Protein AF-A0A3N4GUY1-F1 (afdb_monomer_lite)

Radius of gyration: 24.02 Å; chains: 1; bounding box: 67×48×68 Å

pLD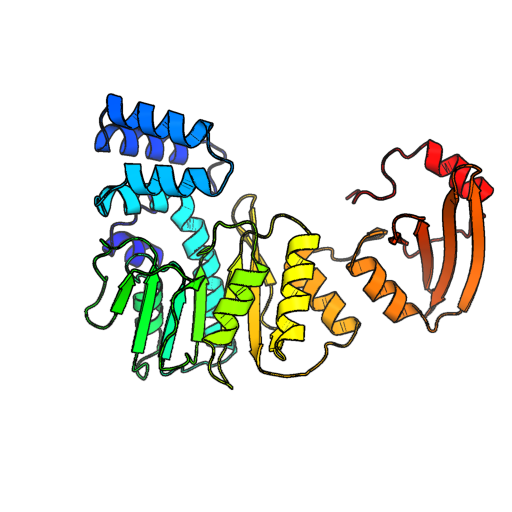DT: mean 86.07, std 11.93, range [38.78, 98.0]

Structure (mmCIF, N/CA/C/O backbone):
data_AF-A0A3N4GUY1-F1
#
_entry.id   AF-A0A3N4GUY1-F1
#
loop_
_atom_site.group_PDB
_atom_site.id
_atom_site.type_symbol
_atom_site.label_atom_id
_atom_site.label_alt_id
_atom_site.label_comp_id
_atom_site.label_asym_id
_atom_site.label_entity_id
_atom_site.label_seq_id
_atom_site.pdbx_PDB_ins_code
_atom_site.Cartn_x
_atom_site.Cartn_y
_atom_site.Cartn_z
_atom_site.occupancy
_atom_site.B_iso_or_equiv
_atom_site.auth_seq_id
_atom_site.auth_comp_id
_atom_site.auth_asym_id
_atom_site.auth_atom_id
_atom_site.pdbx_PDB_model_num
ATOM 1 N N . MET A 1 1 ? -25.083 6.730 0.425 1.00 61.75 1 MET A N 1
ATOM 2 C CA . MET A 1 1 ? -23.663 6.724 0.802 1.00 61.75 1 MET A CA 1
ATOM 3 C C . MET A 1 1 ? -23.525 7.474 2.109 1.00 61.75 1 MET A C 1
ATOM 5 O O . MET A 1 1 ? -23.909 8.645 2.163 1.00 61.75 1 MET A O 1
ATOM 9 N N . LYS A 1 2 ? -23.105 6.779 3.170 1.00 75.69 2 LYS A N 1
ATOM 10 C CA . LYS A 1 2 ? -22.860 7.388 4.489 1.00 75.69 2 LYS A CA 1
ATOM 11 C C . LYS A 1 2 ? -21.754 8.444 4.334 1.00 75.69 2 LYS A C 1
ATOM 13 O O . LYS A 1 2 ? -20.996 8.435 3.371 1.00 75.69 2 LYS A O 1
ATOM 18 N N . ASN A 1 3 ? -21.689 9.438 5.213 1.00 89.38 3 ASN A N 1
ATOM 19 C CA . ASN A 1 3 ? -20.587 10.399 5.155 1.00 89.38 3 ASN A CA 1
ATOM 20 C C . ASN A 1 3 ? -19.395 9.802 5.914 1.00 89.38 3 ASN A C 1
ATOM 22 O O . ASN A 1 3 ? -19.453 9.710 7.138 1.00 89.38 3 ASN A O 1
ATOM 26 N N . LEU A 1 4 ? -18.339 9.408 5.198 1.00 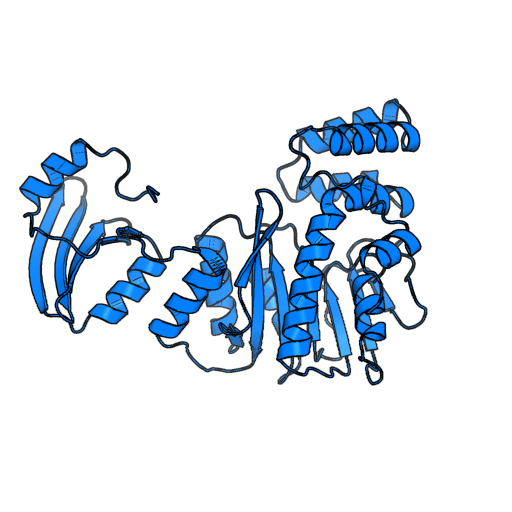91.44 4 LEU A N 1
ATOM 27 C CA . LEU A 1 4 ? -17.171 8.737 5.779 1.00 91.44 4 LEU A CA 1
ATOM 28 C C . LEU A 1 4 ? -16.494 9.551 6.892 1.00 91.44 4 LEU A C 1
ATOM 30 O O . LEU A 1 4 ? -16.185 9.027 7.958 1.00 91.44 4 LEU A O 1
ATOM 34 N N . LYS A 1 5 ? -16.358 10.867 6.706 1.00 91.50 5 LYS A N 1
ATOM 35 C CA . LYS A 1 5 ? -15.811 11.757 7.735 1.00 91.50 5 LYS A CA 1
ATOM 36 C C . LYS A 1 5 ? -16.653 11.756 9.012 1.00 91.50 5 LYS A C 1
ATOM 38 O O . LYS A 1 5 ? -16.103 11.744 10.110 1.00 91.50 5 LYS A O 1
ATOM 43 N N . LYS A 1 6 ? -17.981 11.785 8.874 1.00 92.56 6 LYS A N 1
ATOM 44 C CA . LYS A 1 6 ? -18.905 11.723 10.014 1.00 92.56 6 LYS A CA 1
ATOM 45 C C . LYS A 1 6 ? -18.811 10.370 10.722 1.00 92.56 6 LYS A C 1
ATOM 47 O O . LYS A 1 6 ? -18.775 10.331 11.942 1.00 92.56 6 LYS A O 1
ATOM 52 N N . HIS A 1 7 ? -18.722 9.292 9.955 1.00 94.31 7 HIS A N 1
ATOM 53 C CA . HIS A 1 7 ? -18.579 7.936 10.469 1.00 94.31 7 HIS A CA 1
ATOM 54 C C . HIS A 1 7 ? -17.300 7.754 11.305 1.00 94.31 7 HIS A C 1
ATOM 56 O O . HIS A 1 7 ? -17.348 7.277 12.431 1.00 94.31 7 HIS A O 1
ATOM 62 N N . LEU A 1 8 ? -16.164 8.253 10.815 1.00 94.38 8 LEU A N 1
ATOM 63 C CA . LEU A 1 8 ? -14.914 8.288 11.580 1.00 94.38 8 LEU A CA 1
ATOM 64 C C . LEU A 1 8 ? -15.057 9.059 12.905 1.00 94.38 8 LEU A C 1
ATOM 66 O O . LEU A 1 8 ? -14.568 8.621 13.947 1.00 94.38 8 LEU A O 1
ATOM 70 N N . GLN A 1 9 ? -15.755 10.198 12.881 1.00 94.00 9 GLN A N 1
ATOM 71 C CA . GLN A 1 9 ? -16.009 11.000 14.082 1.00 94.00 9 GLN A CA 1
ATOM 72 C C . GLN A 1 9 ? -16.909 10.282 15.096 1.00 94.00 9 GLN A C 1
ATOM 74 O O . GLN A 1 9 ? -16.677 10.415 16.297 1.00 94.00 9 GLN A O 1
ATOM 79 N N . GLU A 1 10 ? -17.898 9.509 14.633 1.00 93.94 10 GLU A N 1
ATOM 80 C CA . GLU A 1 10 ? -18.770 8.683 15.483 1.00 93.94 10 GLU A CA 1
ATOM 81 C C . GLU A 1 10 ? -17.955 7.661 16.301 1.00 93.94 10 GLU A C 1
ATOM 83 O O . GLU A 1 10 ? -18.285 7.408 17.458 1.00 93.94 10 GLU A O 1
ATOM 88 N N . PHE A 1 11 ? -16.828 7.180 15.764 1.00 93.50 11 PHE A N 1
ATOM 89 C CA . PHE A 1 11 ? -15.937 6.215 16.425 1.00 93.50 11 PHE A CA 1
ATOM 90 C C . PHE A 1 11 ? -14.692 6.823 17.087 1.00 93.50 11 PHE A C 1
ATOM 92 O O . PHE A 1 11 ? -13.762 6.110 17.476 1.00 93.50 11 PHE A O 1
ATOM 99 N N . GLY A 1 12 ? -14.693 8.145 17.282 1.00 92.12 12 GLY A N 1
ATOM 100 C CA . GLY A 1 12 ? -13.706 8.848 18.102 1.00 92.12 12 GLY A CA 1
ATOM 101 C C . GLY A 1 12 ? -12.466 9.346 17.358 1.00 92.12 12 GLY A C 1
ATOM 102 O O . GLY A 1 12 ? -11.555 9.868 18.005 1.00 92.12 12 GLY A O 1
ATOM 103 N N . PHE A 1 13 ? -12.422 9.244 16.026 1.00 94.69 13 PHE A N 1
ATOM 104 C CA . PHE A 1 13 ? -11.353 9.844 15.226 1.00 94.69 13 PHE A CA 1
ATOM 105 C C . PHE A 1 13 ? -11.612 11.335 14.986 1.00 94.69 13 PHE A C 1
ATOM 107 O O . PHE A 1 13 ? -12.690 11.759 14.564 1.00 94.69 13 PHE A O 1
ATOM 114 N N . LYS A 1 14 ? -10.593 12.160 15.223 1.00 93.50 14 LYS A N 1
ATOM 115 C CA . LYS A 1 14 ? -10.671 13.622 15.126 1.00 93.50 14 LYS A CA 1
ATOM 116 C C . LYS A 1 14 ? -10.155 14.103 13.777 1.00 93.50 14 LYS A C 1
ATOM 118 O O . LYS A 1 14 ? -9.024 14.569 13.653 1.00 93.50 14 LYS A O 1
ATOM 123 N N . THR A 1 15 ? -10.992 13.999 12.752 1.00 90.50 15 THR A N 1
ATOM 124 C CA . THR A 1 15 ? -10.639 14.349 11.362 1.00 90.50 15 THR A CA 1
ATOM 125 C C . THR A 1 15 ? -10.220 15.814 11.186 1.00 90.50 15 THR A C 1
ATOM 127 O O . THR A 1 15 ? -9.489 16.159 10.266 1.00 90.50 15 THR A O 1
ATOM 130 N N . GLU A 1 16 ? -10.615 16.704 12.096 1.00 89.75 16 GLU A N 1
ATOM 131 C CA . GLU A 1 16 ? -10.172 18.097 12.134 1.00 89.75 16 GLU A CA 1
ATOM 132 C C . GLU A 1 16 ? -8.741 18.311 12.661 1.00 89.75 16 GLU A C 1
ATOM 134 O O . GLU A 1 16 ? -8.287 19.459 12.695 1.00 89.75 16 GLU A O 1
ATOM 139 N N . LEU A 1 17 ? -8.067 17.249 13.113 1.00 90.94 17 LEU A N 1
ATOM 140 C CA . LEU A 1 17 ? -6.675 17.254 13.575 1.00 90.94 17 LEU A CA 1
ATOM 141 C C . LEU A 1 17 ? -5.694 16.686 12.544 1.00 90.94 17 LEU A C 1
ATOM 143 O O . LEU A 1 17 ? -4.498 16.645 12.822 1.00 90.94 17 LEU A O 1
ATOM 147 N N . SER A 1 18 ? -6.163 16.254 11.372 1.00 87.69 18 SER A N 1
ATOM 148 C CA . SER A 1 18 ? -5.271 15.629 10.399 1.00 87.69 18 SER A CA 1
ATOM 149 C C . SER A 1 18 ? -4.308 16.638 9.771 1.00 87.69 18 SER A C 1
ATOM 151 O O . SER A 1 18 ? -4.735 17.651 9.220 1.00 87.69 18 SER A O 1
ATOM 153 N N . GLY A 1 19 ? -3.004 16.368 9.847 1.00 79.31 19 GLY A N 1
ATOM 154 C CA . GLY A 1 19 ? -1.949 17.276 9.383 1.00 79.31 19 GLY A CA 1
ATOM 155 C C . GLY A 1 19 ? -1.594 17.159 7.899 1.00 79.31 19 GLY A C 1
ATOM 156 O O . GLY A 1 19 ? -0.795 17.951 7.410 1.00 79.31 19 GLY A O 1
ATOM 157 N N . LEU A 1 20 ? -2.171 16.197 7.172 1.00 70.69 20 LEU A N 1
ATOM 158 C CA . LEU A 1 20 ? -1.644 15.743 5.879 1.00 70.69 20 LEU A CA 1
ATOM 159 C C . LEU A 1 20 ? -1.700 16.772 4.737 1.00 70.69 20 LEU A C 1
ATOM 161 O O . LEU A 1 20 ? -0.929 16.697 3.784 1.00 70.69 20 LEU A O 1
ATOM 165 N N . ASN A 1 21 ? -2.622 17.729 4.833 1.00 66.69 21 ASN A N 1
ATOM 166 C CA . ASN A 1 21 ? -2.905 18.737 3.809 1.00 66.69 21 ASN A CA 1
ATOM 167 C C . ASN A 1 21 ? -2.896 20.150 4.395 1.00 66.69 21 ASN A C 1
ATOM 169 O O . ASN A 1 21 ? -3.763 20.972 4.086 1.00 66.69 21 ASN A O 1
ATOM 173 N N . ASP A 1 22 ? -1.973 20.420 5.314 1.00 72.81 22 ASP A N 1
ATOM 174 C CA . ASP A 1 22 ? -1.932 21.687 6.028 1.00 72.81 22 ASP A CA 1
ATOM 175 C C . ASP A 1 22 ? -0.681 22.511 5.696 1.00 72.81 22 ASP A C 1
ATOM 177 O O . ASP A 1 22 ? 0.266 22.557 6.484 1.00 72.81 22 ASP A O 1
ATOM 181 N N . PRO A 1 23 ? -0.687 23.244 4.565 1.00 68.38 23 PRO A N 1
ATOM 182 C CA . PRO A 1 23 ? 0.425 24.120 4.202 1.00 68.38 23 PRO A CA 1
ATOM 183 C C . PRO A 1 23 ? 0.631 25.260 5.211 1.00 68.38 23 PRO A C 1
ATOM 185 O O . PRO A 1 23 ? 1.646 25.946 5.162 1.00 68.38 23 PRO A O 1
ATOM 188 N N . THR A 1 24 ? -0.336 25.495 6.107 1.00 78.75 24 THR A N 1
ATOM 189 C CA . THR A 1 24 ? -0.272 26.554 7.118 1.00 78.75 24 THR A CA 1
ATOM 190 C C . THR A 1 24 ? 0.259 26.085 8.470 1.00 78.75 24 THR A C 1
ATOM 192 O O . THR A 1 24 ? 0.503 26.931 9.324 1.00 78.75 24 THR A O 1
ATOM 195 N N . GLY A 1 25 ? 0.384 24.773 8.695 1.00 82.12 25 GLY A N 1
ATOM 196 C CA . GLY A 1 25 ? 0.767 24.179 9.982 1.00 82.12 25 GLY A CA 1
ATOM 197 C C . GLY A 1 25 ? -0.278 24.285 11.109 1.00 82.12 25 GLY A C 1
ATOM 198 O O . GLY A 1 25 ? -0.088 23.704 12.174 1.00 82.12 25 GLY A O 1
ATOM 199 N N . LYS A 1 26 ? -1.411 24.971 10.906 1.00 86.50 26 LYS A N 1
ATOM 200 C CA . LYS A 1 26 ? -2.453 25.204 11.926 1.00 86.50 26 LYS A CA 1
ATOM 201 C C . LYS A 1 26 ? -3.145 23.942 12.454 1.00 86.50 26 LYS A C 1
ATOM 203 O O . LYS A 1 26 ? -3.473 23.871 13.637 1.00 86.50 26 LYS A O 1
ATOM 208 N N . LYS A 1 27 ? -3.446 22.965 11.600 1.00 87.19 27 LYS A N 1
ATOM 209 C CA . LYS A 1 27 ? -3.981 21.652 11.986 1.00 87.19 27 LYS A CA 1
ATOM 210 C C . LYS A 1 27 ? -2.936 20.859 12.768 1.00 87.19 27 LYS A C 1
ATOM 212 O O . LYS A 1 27 ? -3.295 20.282 13.791 1.00 87.19 27 LYS A O 1
ATOM 217 N N . ALA A 1 28 ? -1.666 20.900 12.358 1.00 86.81 28 ALA A N 1
ATOM 218 C CA . ALA A 1 28 ? -0.584 20.279 13.122 1.00 86.81 28 ALA A CA 1
ATOM 219 C C . ALA A 1 28 ? -0.439 20.925 14.512 1.00 86.81 28 ALA A C 1
ATOM 221 O O . ALA A 1 28 ? -0.458 20.230 15.526 1.00 86.81 28 ALA A O 1
ATOM 222 N N . GLU A 1 29 ? -0.433 22.257 14.597 1.00 90.88 29 GLU A N 1
ATOM 223 C CA . GLU A 1 29 ? -0.456 22.989 15.871 1.00 90.88 29 GLU A CA 1
ATOM 224 C C . GLU A 1 29 ? -1.661 22.599 16.738 1.00 90.88 29 GLU A C 1
ATOM 226 O O . GLU A 1 29 ? -1.533 22.373 17.945 1.00 90.88 29 GLU A O 1
ATOM 231 N N . LYS A 1 30 ? -2.851 22.492 16.133 1.00 94.00 30 LYS A N 1
ATOM 232 C CA . LYS A 1 30 ? -4.074 22.080 16.829 1.00 94.00 30 LYS A CA 1
ATOM 233 C C . LYS A 1 30 ? -3.968 20.646 17.353 1.00 94.00 30 LYS A C 1
ATOM 235 O O . LYS A 1 30 ? -4.417 20.389 18.474 1.00 94.00 30 LYS A O 1
ATOM 240 N N . PHE A 1 31 ? -3.379 19.737 16.580 1.00 94.19 31 PHE A N 1
ATOM 241 C CA . PHE A 1 31 ? -3.099 18.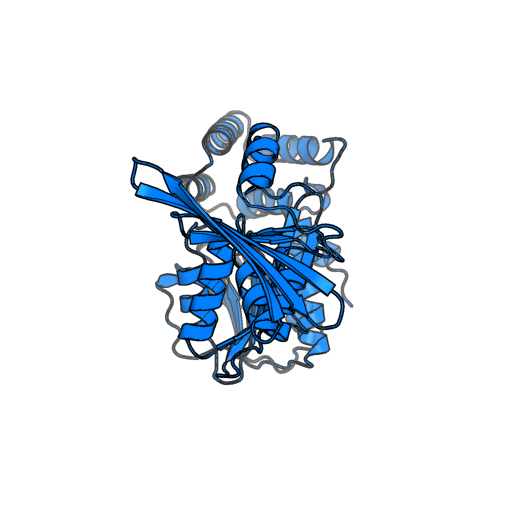365 16.995 1.00 94.19 31 PHE A CA 1
ATOM 242 C C . PHE A 1 31 ? -2.173 18.343 18.212 1.00 94.19 31 PHE A C 1
ATOM 244 O O . PHE A 1 31 ? -2.593 17.872 19.268 1.00 94.19 31 PHE A O 1
ATOM 251 N N . TYR A 1 32 ? -0.983 18.946 18.121 1.00 93.50 32 TYR A N 1
ATOM 252 C CA . TYR A 1 32 ? -0.013 18.973 19.221 1.00 93.50 32 TYR A CA 1
ATOM 253 C C . TYR A 1 32 ? -0.574 19.649 20.476 1.00 93.50 32 TYR A C 1
ATOM 255 O O . TYR A 1 32 ? -0.377 19.163 21.589 1.00 93.50 32 TYR A O 1
ATOM 263 N N . LYS A 1 33 ? -1.356 20.724 20.320 1.00 95.69 33 LYS A N 1
ATOM 264 C CA . LYS A 1 33 ? -2.060 21.361 21.441 1.00 95.69 33 LYS A CA 1
ATOM 265 C C . LYS A 1 33 ? -3.060 20.412 22.103 1.00 95.69 33 LYS A C 1
ATOM 267 O O . LYS A 1 33 ? -3.107 20.343 23.329 1.00 95.69 33 LYS A O 1
ATOM 272 N N . THR A 1 34 ? -3.853 19.693 21.310 1.00 96.38 34 THR A N 1
ATOM 273 C CA . THR A 1 34 ? -4.836 18.722 21.816 1.00 96.38 34 THR A CA 1
ATOM 274 C C . THR A 1 34 ? -4.142 17.547 22.504 1.00 96.38 34 THR A C 1
ATOM 276 O O . THR A 1 34 ? -4.561 17.132 23.582 1.00 96.38 34 THR A O 1
ATOM 279 N N . LEU A 1 35 ? -3.051 17.049 21.923 1.00 96.00 35 LEU A N 1
ATOM 280 C CA . LEU A 1 35 ? -2.254 15.960 22.475 1.00 96.00 35 LEU A CA 1
ATOM 281 C C . LEU A 1 35 ? -1.596 16.357 23.801 1.00 96.00 35 LEU A C 1
ATOM 283 O O . LEU A 1 35 ? -1.719 15.628 24.782 1.00 96.00 35 LEU A O 1
ATOM 287 N N . LYS A 1 36 ? -0.998 17.552 23.883 1.00 97.25 36 LYS A N 1
ATOM 288 C CA . LYS A 1 36 ? -0.426 18.090 25.128 1.00 97.25 36 LYS A CA 1
ATOM 289 C C . LYS A 1 36 ? -1.472 18.273 26.225 1.00 97.25 36 LYS A C 1
ATOM 291 O O . LYS A 1 36 ? -1.185 18.033 27.394 1.00 97.25 36 LYS A O 1
ATOM 296 N N . GLN A 1 37 ? -2.688 18.688 25.863 1.00 97.50 37 GLN A N 1
ATOM 297 C CA . GLN A 1 37 ? -3.805 18.774 26.809 1.00 97.50 37 GLN A CA 1
ATOM 298 C C . GLN A 1 37 ? -4.233 17.398 27.327 1.00 97.50 37 GLN A C 1
ATOM 300 O O . GLN A 1 37 ? -4.560 17.282 28.503 1.00 97.50 37 GLN A O 1
ATOM 305 N N . TYR A 1 38 ? -4.220 16.378 26.468 1.00 97.62 38 TYR A N 1
ATOM 306 C CA . TYR A 1 38 ? -4.590 15.013 26.833 1.00 97.62 38 TYR A CA 1
ATOM 307 C C . TYR A 1 38 ? -3.530 14.333 27.715 1.00 97.62 38 TYR A C 1
ATOM 309 O O . TYR A 1 38 ? -3.852 13.776 28.759 1.00 97.62 38 TYR A O 1
ATOM 317 N N . LEU A 1 39 ? -2.258 14.404 27.311 1.00 96.94 39 LEU A N 1
ATOM 318 C CA . LEU A 1 39 ? -1.135 13.744 27.985 1.00 96.94 39 LEU A CA 1
ATOM 319 C C . LEU A 1 39 ? -0.654 14.482 29.243 1.00 96.94 39 LEU A C 1
ATOM 321 O O . LEU A 1 39 ? -0.073 13.874 30.142 1.00 96.94 39 LEU A O 1
ATOM 325 N N . GLY A 1 40 ? -0.870 15.797 29.300 1.00 97.44 40 GLY A N 1
ATOM 326 C CA . GLY A 1 40 ? -0.189 16.684 30.235 1.00 97.44 40 GLY A CA 1
ATOM 327 C C . GLY A 1 40 ? 1.258 16.982 29.807 1.00 97.44 40 GLY A C 1
ATOM 328 O O . GLY A 1 40 ? 1.795 16.324 28.916 1.00 97.44 40 GLY A O 1
ATOM 329 N N . PRO A 1 41 ? 1.918 17.983 30.423 1.00 94.81 41 PRO A N 1
ATOM 330 C CA . PRO A 1 41 ? 3.218 18.467 29.957 1.00 94.81 41 PRO A CA 1
ATOM 331 C C . PRO A 1 41 ? 4.304 17.390 29.933 1.00 94.81 41 PRO A C 1
ATOM 333 O O . PRO A 1 41 ? 4.998 17.272 28.939 1.00 94.81 41 PRO A O 1
ATOM 336 N N . PHE A 1 42 ? 4.420 16.584 30.992 1.00 95.69 42 PHE A N 1
ATOM 337 C CA . PHE A 1 42 ? 5.509 15.615 31.139 1.00 95.69 42 PHE A CA 1
ATOM 338 C C . PHE A 1 42 ? 5.447 14.484 30.101 1.00 95.69 42 PHE A C 1
ATOM 340 O O . PHE A 1 42 ? 6.391 14.303 29.343 1.00 95.69 42 PHE A O 1
ATOM 347 N N . ARG A 1 43 ? 4.306 13.788 29.991 1.00 95.56 43 ARG A N 1
ATOM 348 C CA . ARG A 1 43 ? 4.125 12.720 28.989 1.00 95.56 43 ARG A CA 1
ATOM 349 C C . ARG A 1 43 ? 4.138 13.241 27.553 1.00 95.56 43 ARG A C 1
ATOM 351 O O . ARG A 1 43 ? 4.387 12.476 26.631 1.00 95.56 43 ARG A O 1
ATOM 358 N N . PHE A 1 44 ? 3.819 14.518 27.344 1.00 96.25 44 PHE A N 1
ATOM 359 C CA . PHE A 1 44 ? 3.931 15.125 26.024 1.00 96.25 44 PHE A CA 1
ATOM 360 C C . PHE A 1 44 ? 5.392 15.299 25.599 1.00 96.25 44 PHE A C 1
ATOM 362 O O . PHE A 1 44 ? 5.699 14.993 24.456 1.00 96.25 44 PHE A O 1
ATOM 369 N N . GLU A 1 45 ? 6.282 15.728 26.500 1.00 93.38 45 GLU A N 1
ATOM 370 C CA . GLU A 1 45 ? 7.723 15.766 26.198 1.00 93.38 45 GLU A CA 1
ATOM 371 C C . GLU A 1 45 ? 8.261 14.349 25.926 1.00 93.38 45 GLU A C 1
ATOM 373 O O . GLU A 1 45 ? 8.933 14.152 24.923 1.00 93.38 45 GLU A O 1
ATOM 378 N N . GLU A 1 46 ? 7.858 13.335 26.710 1.00 92.44 46 GLU A N 1
ATOM 379 C CA . GLU A 1 46 ? 8.214 11.928 26.421 1.00 92.44 46 GLU A CA 1
ATOM 380 C C . GLU A 1 46 ? 7.772 11.488 25.014 1.00 92.44 46 GLU A C 1
ATOM 382 O O . GLU A 1 46 ? 8.488 10.765 24.326 1.00 92.44 46 GLU A O 1
ATOM 387 N N . TYR A 1 47 ? 6.584 11.915 24.572 1.00 92.12 47 TYR A N 1
ATOM 388 C CA . TYR A 1 47 ? 6.105 11.641 23.218 1.00 92.12 47 TYR A CA 1
ATOM 389 C C . TYR A 1 47 ? 6.957 12.340 22.147 1.00 92.12 47 TYR A C 1
ATOM 391 O O . TYR A 1 47 ? 7.239 11.734 21.116 1.00 92.12 47 TYR A O 1
ATOM 399 N N . LEU A 1 48 ? 7.370 13.592 22.374 1.00 89.69 48 LEU A N 1
ATOM 400 C CA . LEU A 1 48 ? 8.245 14.306 21.440 1.00 89.69 48 LEU A CA 1
ATOM 401 C C . LEU A 1 48 ? 9.611 13.622 21.326 1.00 89.69 48 LEU A C 1
ATOM 403 O O . LEU A 1 48 ? 10.080 13.408 20.213 1.00 89.69 48 LEU A O 1
ATOM 407 N N . ASP A 1 49 ? 10.182 13.177 22.447 1.00 87.25 49 ASP A N 1
ATOM 408 C CA . ASP A 1 49 ? 11.439 12.422 22.459 1.00 87.25 49 ASP A CA 1
ATOM 409 C C . ASP A 1 49 ? 11.331 11.119 21.640 1.00 87.25 49 ASP A C 1
ATOM 411 O O . ASP A 1 49 ? 12.261 10.738 20.924 1.00 87.25 49 ASP A O 1
ATOM 415 N N . LEU A 1 50 ? 10.180 10.435 21.704 1.00 86.81 50 LEU A N 1
ATOM 416 C CA . LEU A 1 50 ? 9.896 9.250 20.884 1.00 86.81 50 LEU A CA 1
ATOM 417 C C . LEU A 1 50 ? 9.748 9.584 19.393 1.00 86.81 50 LEU A C 1
ATOM 419 O O . LEU A 1 50 ? 10.140 8.783 18.548 1.00 86.81 50 LEU A O 1
ATOM 423 N N . GLN A 1 51 ? 9.187 10.749 19.060 1.00 79.31 51 GLN A N 1
ATOM 424 C CA . GLN A 1 51 ? 9.029 11.186 17.675 1.00 79.31 51 GLN A CA 1
ATOM 425 C C . GLN A 1 51 ? 10.383 11.562 17.053 1.00 79.31 51 GLN A C 1
ATOM 427 O O . GLN A 1 51 ? 10.679 11.142 15.936 1.00 79.31 51 GLN A O 1
ATOM 432 N N . ASP A 1 52 ? 11.228 12.288 17.782 1.00 70.62 52 ASP A N 1
ATOM 433 C CA . ASP A 1 52 ? 12.544 12.734 17.303 1.00 70.62 52 ASP A CA 1
ATOM 434 C C . ASP A 1 52 ? 13.549 11.581 17.155 1.00 70.62 52 ASP A C 1
ATOM 436 O O . ASP A 1 52 ? 14.520 11.682 16.405 1.00 70.62 52 ASP A O 1
ATOM 440 N N . SER A 1 53 ? 13.304 10.465 17.845 1.00 62.69 53 SER A N 1
ATOM 441 C CA . SER A 1 53 ? 14.096 9.238 17.735 1.00 62.69 53 SER A CA 1
ATOM 442 C C . SER A 1 53 ? 13.550 8.230 16.715 1.00 62.69 53 SER A C 1
ATOM 444 O O . SER A 1 53 ? 14.144 7.166 16.560 1.00 62.69 53 SER A O 1
ATOM 446 N N . SER A 1 54 ? 12.459 8.552 16.007 1.00 54.59 54 SER A N 1
ATOM 447 C CA . SER A 1 54 ? 11.775 7.609 15.115 1.00 54.59 54 SER A CA 1
ATOM 448 C C . SER A 1 54 ? 12.480 7.421 13.763 1.00 54.59 54 SER A C 1
ATOM 450 O O . SER A 1 54 ? 12.678 8.362 12.996 1.00 54.59 54 SER A O 1
ATOM 452 N N . GLY A 1 55 ? 12.844 6.172 13.460 1.00 51.38 55 GLY A N 1
ATOM 453 C CA . GLY A 1 55 ? 13.400 5.771 12.162 1.00 51.38 55 GLY A CA 1
ATOM 454 C C . GLY A 1 55 ? 13.545 4.259 11.948 1.00 51.38 55 GLY A C 1
ATOM 455 O O . GLY A 1 55 ? 14.042 3.853 10.902 1.00 51.38 55 GLY A O 1
ATOM 456 N N . SER A 1 56 ? 13.136 3.423 12.910 1.00 50.84 56 SER A N 1
ATOM 457 C CA . SER A 1 56 ? 13.296 1.963 12.878 1.00 50.84 56 SER A CA 1
ATOM 458 C C . SER A 1 56 ? 12.078 1.211 13.458 1.00 50.84 56 SER A C 1
ATOM 460 O O . SER A 1 56 ? 11.321 1.780 14.247 1.00 50.84 56 SER A O 1
ATOM 462 N N . PRO A 1 57 ? 11.899 -0.093 13.158 1.00 51.06 57 PRO A N 1
ATOM 463 C CA . PRO A 1 57 ? 10.857 -0.938 13.767 1.00 51.06 57 PRO A CA 1
ATOM 464 C C . PRO A 1 57 ? 10.894 -1.004 15.307 1.00 51.06 57 PRO A C 1
ATOM 466 O O . PRO A 1 57 ? 9.872 -1.233 15.957 1.00 51.06 57 PRO A O 1
ATOM 469 N N . GLU A 1 58 ? 12.059 -0.772 15.926 1.00 54.09 58 GLU A N 1
ATOM 470 C CA . GLU A 1 58 ? 12.182 -0.682 17.387 1.00 54.09 58 GLU A CA 1
ATOM 471 C C . GLU A 1 58 ? 11.403 0.513 17.966 1.00 54.09 58 GLU A C 1
ATOM 473 O O . GLU A 1 58 ? 10.996 0.480 19.132 1.00 54.09 58 GLU A O 1
ATOM 478 N N . ASP A 1 59 ? 11.152 1.547 17.162 1.00 66.75 59 ASP A N 1
ATOM 479 C CA . ASP A 1 59 ? 10.495 2.781 17.593 1.00 66.75 59 ASP A CA 1
ATOM 480 C C . ASP A 1 59 ? 8.973 2.638 17.649 1.00 66.75 59 ASP A C 1
ATOM 482 O O . ASP A 1 59 ? 8.337 3.176 18.557 1.00 66.75 59 ASP A O 1
ATOM 486 N N . GLU A 1 60 ? 8.386 1.809 16.785 1.00 70.19 60 GLU A N 1
ATOM 487 C CA . GLU A 1 60 ? 6.964 1.473 16.875 1.00 70.19 60 GLU A CA 1
ATOM 488 C C . GLU A 1 60 ? 6.666 0.677 18.150 1.00 70.19 60 GLU A C 1
ATOM 490 O O . GLU A 1 60 ? 5.712 0.979 18.866 1.00 70.19 60 GLU A O 1
ATOM 495 N N . SER A 1 61 ? 7.538 -0.264 18.533 1.00 78.94 61 SER A N 1
ATOM 496 C CA . SER A 1 61 ? 7.400 -0.977 19.812 1.00 78.94 61 SER A CA 1
ATOM 497 C C . SER A 1 61 ? 7.430 -0.025 21.016 1.00 78.94 61 SER A C 1
ATOM 499 O O . SER A 1 61 ? 6.680 -0.211 21.982 1.00 78.94 61 SER A O 1
ATOM 501 N N . LYS A 1 62 ? 8.282 1.011 20.981 1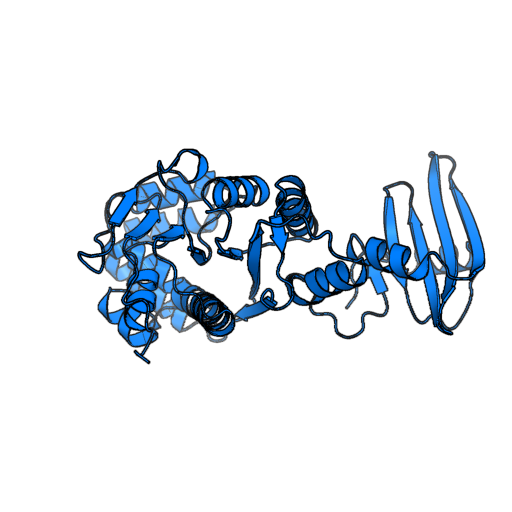.00 85.31 62 LYS A N 1
ATOM 502 C CA . LYS A 1 62 ? 8.346 2.035 22.038 1.00 85.31 62 LYS A CA 1
ATOM 503 C C . LYS A 1 62 ? 7.077 2.885 22.062 1.00 85.31 62 LYS A C 1
ATOM 505 O O . LYS A 1 62 ? 6.526 3.095 23.143 1.00 85.31 62 LYS A O 1
ATOM 510 N N . LEU A 1 63 ? 6.579 3.306 20.897 1.00 86.25 63 LEU A N 1
ATOM 511 C CA . LEU A 1 63 ? 5.327 4.053 20.786 1.00 86.25 63 LEU A CA 1
ATOM 512 C C . LEU A 1 63 ? 4.140 3.234 21.314 1.00 86.25 63 LEU A C 1
ATOM 514 O O . LEU A 1 63 ? 3.353 3.734 22.117 1.00 86.25 63 LEU A O 1
ATOM 518 N N . MET A 1 64 ? 4.055 1.950 20.964 1.00 86.94 64 MET A N 1
ATOM 519 C CA . MET A 1 64 ? 3.007 1.052 21.458 1.00 86.94 64 MET A CA 1
ATOM 520 C C . MET A 1 64 ? 3.076 0.850 22.976 1.00 86.94 64 MET A C 1
ATOM 522 O O . MET A 1 64 ? 2.045 0.858 23.650 1.00 86.94 64 MET A O 1
ATOM 526 N N . LYS A 1 65 ? 4.281 0.747 23.556 1.00 90.06 65 LYS A N 1
ATOM 527 C CA . LYS A 1 65 ? 4.464 0.723 25.021 1.00 90.06 65 LYS A CA 1
ATOM 528 C C . LYS A 1 65 ? 4.028 2.031 25.680 1.00 90.06 65 LYS A C 1
ATOM 530 O O . LYS A 1 65 ? 3.414 1.986 26.744 1.00 90.06 65 LYS A O 1
ATOM 535 N N . PHE A 1 66 ? 4.327 3.172 25.059 1.00 93.00 66 PHE A N 1
ATOM 536 C CA . PHE A 1 66 ? 3.909 4.490 25.538 1.00 93.00 66 PHE A CA 1
ATOM 537 C C . PHE A 1 66 ? 2.381 4.648 25.534 1.00 93.00 66 PHE A C 1
ATOM 539 O O . PHE A 1 66 ? 1.810 5.181 26.489 1.00 93.00 66 PHE A O 1
ATOM 546 N N . ILE A 1 67 ? 1.713 4.152 24.489 1.00 93.44 67 ILE A N 1
ATOM 547 C CA . ILE A 1 67 ? 0.247 4.122 24.385 1.00 93.44 67 ILE A CA 1
ATOM 548 C C . ILE A 1 67 ? -0.349 3.184 25.448 1.00 93.44 67 ILE A C 1
ATOM 550 O O . ILE A 1 67 ? -1.334 3.520 26.113 1.00 93.44 67 ILE A O 1
ATOM 554 N N . GLY A 1 68 ? 0.263 2.017 25.657 1.00 93.38 68 GLY A N 1
ATOM 555 C CA . GLY A 1 68 ? -0.145 1.059 26.678 1.00 93.38 68 GLY A CA 1
ATOM 556 C C . GLY A 1 68 ? -1.521 0.460 26.387 1.00 93.38 68 GLY A C 1
ATOM 557 O O . GLY A 1 68 ? -1.680 -0.301 25.441 1.00 93.38 68 GLY A O 1
ATOM 558 N N . LYS A 1 69 ? -2.519 0.763 27.226 1.00 95.00 69 LYS A N 1
ATOM 559 C CA . LYS A 1 69 ? -3.919 0.327 27.035 1.00 95.00 69 LYS A CA 1
ATOM 560 C C . LYS A 1 69 ? -4.865 1.468 26.662 1.00 95.00 69 LYS A C 1
ATOM 562 O O . LYS A 1 69 ? -6.079 1.291 26.677 1.00 95.00 69 LYS A O 1
ATOM 567 N N . ASP A 1 70 ? -4.323 2.649 26.385 1.00 95.94 70 ASP A N 1
ATOM 568 C CA . ASP A 1 70 ? -5.115 3.850 26.157 1.00 95.94 70 ASP A CA 1
ATOM 569 C C . ASP A 1 70 ? -5.591 3.934 24.698 1.00 95.94 70 ASP A C 1
ATOM 571 O O . ASP A 1 70 ? -4.956 4.544 23.838 1.00 95.94 70 ASP A O 1
ATOM 575 N N . GLU A 1 71 ? -6.741 3.317 24.423 1.00 94.75 71 GLU A N 1
ATOM 576 C CA . GLU A 1 71 ? -7.399 3.360 23.110 1.00 94.75 71 GLU A CA 1
ATOM 577 C C . GLU A 1 71 ? -7.716 4.802 22.663 1.00 94.75 71 GLU A C 1
ATOM 579 O O . GLU A 1 71 ? -7.669 5.131 21.478 1.00 94.75 71 GLU A O 1
ATOM 584 N N . THR A 1 72 ? -8.022 5.703 23.604 1.00 95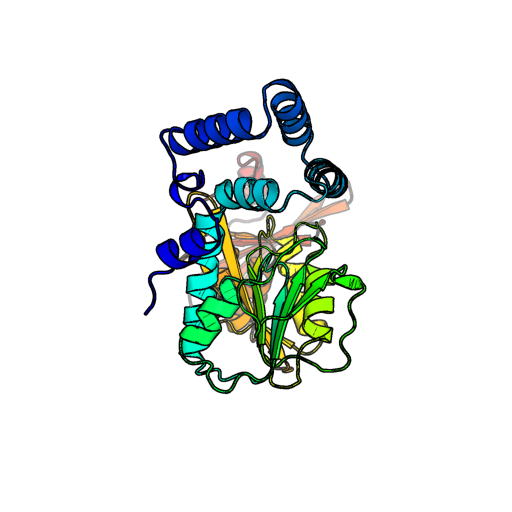.75 72 THR A N 1
ATOM 585 C CA . THR A 1 72 ? -8.350 7.102 23.283 1.00 95.75 72 THR A CA 1
ATOM 586 C C . THR A 1 72 ? -7.114 7.865 22.829 1.00 95.75 72 THR A C 1
ATOM 588 O O . THR A 1 72 ? -7.179 8.603 21.843 1.00 95.75 72 THR A O 1
ATOM 591 N N . LEU A 1 73 ? -5.981 7.653 23.499 1.00 96.12 73 LEU A N 1
ATOM 592 C CA . LEU A 1 73 ? -4.692 8.162 23.050 1.00 96.12 73 LEU A CA 1
ATOM 593 C C . LEU A 1 73 ? -4.331 7.597 21.679 1.00 96.12 73 LEU A C 1
ATOM 595 O O . LEU A 1 73 ? -3.917 8.361 20.811 1.00 96.12 73 LEU A O 1
ATOM 599 N N . PHE A 1 74 ? -4.530 6.296 21.454 1.00 94.56 74 PHE A N 1
ATOM 600 C CA . PHE A 1 74 ? -4.182 5.701 20.168 1.00 94.56 74 PHE A CA 1
ATOM 601 C C . PHE A 1 74 ? -5.014 6.303 19.025 1.00 94.56 74 PHE A C 1
ATOM 603 O O . PHE A 1 74 ? -4.452 6.778 18.039 1.00 94.56 74 PHE A O 1
ATOM 610 N N . ARG A 1 75 ? -6.339 6.427 19.198 1.00 94.94 75 ARG A N 1
ATOM 611 C CA . ARG A 1 75 ? -7.205 7.144 18.240 1.00 94.94 75 ARG A CA 1
ATOM 612 C C . ARG A 1 75 ? -6.765 8.580 18.015 1.00 94.94 75 ARG A C 1
ATOM 614 O O . ARG A 1 75 ? -6.796 9.060 16.881 1.00 94.94 75 ARG A O 1
ATOM 621 N N . LEU A 1 76 ? -6.366 9.282 19.076 1.00 94.75 76 LEU A N 1
ATOM 622 C CA . LEU A 1 76 ? -5.880 10.652 18.963 1.00 94.75 76 LEU A CA 1
ATOM 623 C C . LEU A 1 76 ? -4.632 10.716 18.080 1.00 94.75 76 LEU A C 1
ATOM 625 O O . LEU A 1 76 ? -4.599 11.554 17.186 1.00 94.75 76 LEU A O 1
ATOM 629 N N . LEU A 1 77 ? -3.660 9.823 18.278 1.00 92.56 77 LEU A N 1
ATOM 630 C CA . LEU A 1 77 ? -2.448 9.748 17.456 1.00 92.56 77 LEU A CA 1
ATOM 631 C C . LEU A 1 77 ? -2.773 9.407 15.993 1.00 92.56 77 LEU A C 1
ATOM 633 O O . LEU A 1 77 ? -2.343 10.124 15.091 1.00 92.56 77 LEU A O 1
ATOM 637 N N . LEU A 1 78 ? -3.617 8.397 15.752 1.00 91.44 78 LEU A N 1
ATOM 638 C CA . LEU A 1 78 ? -4.062 8.021 14.402 1.00 91.44 78 LEU A CA 1
ATOM 639 C C . LEU A 1 78 ? -4.83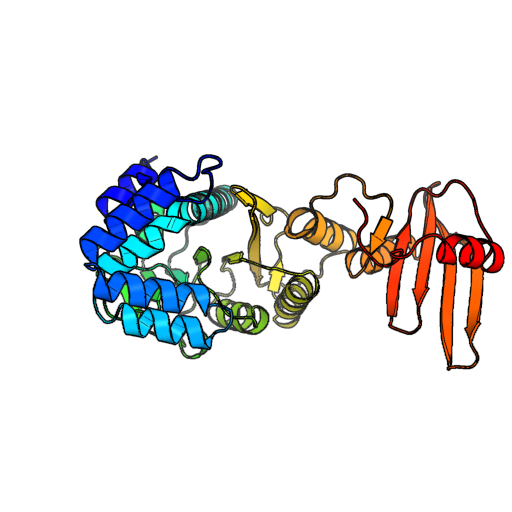1 9.153 13.696 1.00 91.44 78 LEU A C 1
ATOM 641 O O . LEU A 1 78 ? -4.751 9.302 12.476 1.00 91.44 78 LEU A O 1
ATOM 645 N N . SER A 1 79 ? -5.517 10.019 14.451 1.00 93.44 79 SER A N 1
ATOM 646 C CA . SER A 1 79 ? -6.246 11.175 13.904 1.00 93.44 79 SER A CA 1
ATOM 647 C C . SER A 1 79 ? -5.348 12.162 13.150 1.00 93.44 79 SER A C 1
ATOM 649 O O . SER A 1 79 ? -5.846 12.918 12.317 1.00 93.44 79 SER A O 1
ATOM 651 N N . PHE A 1 80 ? -4.032 12.159 13.393 1.00 90.56 80 PHE A N 1
ATOM 652 C CA . PHE A 1 80 ? -3.100 13.002 12.645 1.00 90.56 80 PHE A CA 1
ATOM 653 C C . PHE A 1 80 ? -3.017 12.609 11.160 1.00 90.56 80 PHE A C 1
ATOM 655 O O . PHE A 1 80 ? -2.929 13.482 10.293 1.00 90.56 80 PHE A O 1
ATOM 662 N N . GLN A 1 81 ? -3.121 11.316 10.845 1.00 88.00 81 GLN A N 1
ATOM 663 C CA . GLN A 1 81 ? -3.006 10.788 9.478 1.00 88.00 81 GLN A CA 1
ATOM 664 C C . GLN A 1 81 ? -4.335 10.270 8.908 1.00 88.00 81 GLN A C 1
ATOM 666 O O . GLN A 1 81 ? -4.355 9.757 7.794 1.00 88.00 81 GLN A O 1
ATOM 671 N N . ILE A 1 82 ? -5.453 10.447 9.619 1.00 91.06 82 ILE A N 1
ATOM 672 C CA . ILE A 1 82 ? -6.736 9.834 9.248 1.00 91.06 82 ILE A CA 1
ATOM 673 C C . ILE A 1 82 ? -7.269 10.262 7.871 1.00 91.06 82 ILE A C 1
ATOM 675 O O . ILE A 1 82 ? -7.926 9.463 7.214 1.00 91.06 82 ILE A O 1
ATOM 679 N N . GLU A 1 83 ? -6.955 11.474 7.386 1.00 89.44 83 GLU A N 1
ATOM 680 C CA . GLU A 1 83 ? -7.309 11.882 6.013 1.00 89.44 83 GLU A CA 1
ATOM 681 C C . GLU A 1 83 ? -6.631 10.977 4.965 1.00 89.44 83 GLU A C 1
ATOM 683 O O . GLU A 1 83 ? -7.221 10.697 3.928 1.00 89.44 83 GLU A O 1
ATOM 688 N N . MET A 1 84 ? -5.427 10.458 5.232 1.00 89.50 84 MET A N 1
ATOM 689 C CA . MET A 1 84 ? -4.783 9.496 4.333 1.00 89.50 84 MET A CA 1
ATOM 690 C C . MET A 1 84 ? -5.508 8.158 4.320 1.00 89.50 84 MET A C 1
ATOM 692 O O . MET A 1 84 ? -5.772 7.614 3.249 1.00 89.50 84 MET A O 1
ATOM 696 N N . SER A 1 85 ? -5.858 7.652 5.503 1.00 92.69 85 SER A N 1
ATOM 697 C CA . SER A 1 85 ? -6.639 6.426 5.632 1.00 92.69 85 SER A CA 1
ATOM 698 C C . SER A 1 85 ? -7.988 6.546 4.916 1.00 92.69 85 SER A C 1
ATOM 700 O O . SER A 1 85 ? -8.413 5.609 4.247 1.00 92.69 85 SER A O 1
ATOM 702 N N . GLU A 1 86 ? -8.624 7.720 4.994 1.00 93.25 86 GLU A N 1
ATOM 703 C CA . GLU A 1 86 ? -9.872 8.035 4.298 1.00 93.25 86 GLU A CA 1
ATOM 704 C C . GLU A 1 86 ? -9.729 7.919 2.770 1.00 93.25 86 GLU A C 1
ATOM 706 O O . GLU A 1 86 ? -10.538 7.255 2.122 1.00 93.25 86 GLU A O 1
ATOM 711 N N . GLU A 1 87 ? -8.704 8.543 2.184 1.00 92.81 87 GLU A N 1
ATOM 712 C CA . GLU A 1 87 ? -8.492 8.535 0.730 1.00 92.81 87 GLU A CA 1
ATOM 713 C C . GLU A 1 87 ? -8.110 7.146 0.196 1.00 92.81 87 GLU A C 1
ATOM 715 O O . GLU A 1 87 ? -8.621 6.725 -0.843 1.00 92.81 87 GLU A O 1
ATOM 720 N N . ILE A 1 88 ? -7.284 6.392 0.928 1.00 94.38 88 ILE A N 1
ATOM 721 C CA . ILE A 1 88 ? -6.955 5.002 0.574 1.00 94.38 88 ILE A CA 1
ATOM 722 C C . ILE A 1 88 ? -8.207 4.128 0.635 1.00 94.38 88 ILE A C 1
ATOM 724 O O . ILE A 1 88 ? -8.477 3.366 -0.292 1.00 94.38 88 ILE A O 1
ATOM 728 N N . PHE A 1 89 ? -9.010 4.257 1.691 1.00 95.62 89 PHE A N 1
ATOM 729 C CA . PHE A 1 89 ? -10.224 3.462 1.832 1.00 95.62 89 PHE A CA 1
ATOM 730 C C . PHE A 1 89 ? -11.268 3.777 0.755 1.00 95.62 89 PHE A C 1
ATOM 732 O O . PHE A 1 89 ? -11.890 2.861 0.217 1.00 95.62 89 PHE A O 1
ATOM 739 N N . LYS A 1 90 ? -11.431 5.051 0.371 1.00 94.19 90 LYS A N 1
ATOM 740 C CA . LYS A 1 90 ? -12.277 5.428 -0.776 1.00 94.19 90 LYS A CA 1
ATOM 741 C C . LYS A 1 90 ? -11.841 4.715 -2.052 1.00 94.19 90 LYS A C 1
ATOM 743 O O . LYS A 1 90 ? -12.697 4.293 -2.830 1.00 94.19 90 LYS A O 1
ATOM 748 N N . GLU A 1 91 ? -10.534 4.570 -2.256 1.00 94.44 91 GLU A N 1
ATOM 749 C CA . GLU A 1 91 ? -10.014 3.851 -3.410 1.00 94.44 91 GLU A CA 1
ATOM 750 C C . GLU A 1 91 ? -10.315 2.354 -3.345 1.00 94.44 91 GLU A C 1
ATOM 752 O O . GLU A 1 91 ? -10.823 1.794 -4.316 1.00 94.44 91 GLU A O 1
ATOM 757 N N . ILE A 1 92 ? -10.088 1.727 -2.190 1.00 95.56 92 ILE A N 1
ATOM 758 C CA . ILE A 1 92 ? -10.440 0.321 -1.951 1.00 95.56 92 ILE A CA 1
ATOM 759 C C . ILE A 1 92 ? -11.931 0.095 -2.237 1.00 95.56 92 ILE A C 1
ATOM 761 O O . ILE A 1 92 ? -12.288 -0.807 -2.993 1.00 95.56 92 ILE A O 1
ATOM 765 N N . LEU A 1 93 ? -12.805 0.961 -1.716 1.00 94.25 93 LEU A N 1
ATOM 766 C CA . LEU A 1 93 ? -14.248 0.896 -1.946 1.00 94.25 93 LEU A CA 1
ATOM 767 C C . LEU A 1 93 ? -14.605 1.050 -3.432 1.00 94.25 93 LEU A C 1
ATOM 769 O O . LEU A 1 93 ? -15.510 0.377 -3.930 1.00 94.25 93 LEU A O 1
ATOM 773 N N . SER A 1 94 ? -13.908 1.931 -4.153 1.00 93.81 94 SER A N 1
ATOM 774 C CA . SER A 1 94 ? -14.087 2.102 -5.596 1.00 93.81 94 SER A CA 1
ATOM 775 C C . SER A 1 94 ? -13.721 0.829 -6.362 1.00 93.81 94 SER A C 1
ATOM 777 O O . SER A 1 94 ? -14.486 0.405 -7.227 1.00 93.81 94 SER A O 1
ATOM 779 N N . ILE A 1 95 ? -12.590 0.201 -6.030 1.00 94.31 95 ILE A N 1
ATOM 780 C CA . ILE A 1 95 ? -12.122 -1.046 -6.654 1.00 94.31 95 ILE A CA 1
ATOM 781 C C . ILE A 1 95 ? -13.109 -2.184 -6.394 1.00 94.31 95 ILE A C 1
ATOM 783 O O . ILE A 1 95 ? -13.550 -2.856 -7.326 1.00 94.31 95 ILE A O 1
ATOM 787 N N . VAL A 1 96 ? -13.510 -2.357 -5.135 1.00 94.25 96 VAL A N 1
ATOM 788 C CA . VAL A 1 96 ? -14.523 -3.326 -4.705 1.00 94.25 96 VAL A CA 1
ATOM 789 C C . VAL A 1 96 ? -15.800 -3.201 -5.541 1.00 94.25 96 VAL A C 1
ATOM 791 O O . VAL A 1 96 ? -16.300 -4.193 -6.075 1.00 94.25 96 VAL A O 1
ATOM 794 N N . LYS A 1 97 ? -16.313 -1.971 -5.694 1.00 92.25 97 LYS A N 1
ATOM 795 C CA . LYS A 1 97 ? -17.532 -1.691 -6.465 1.00 92.25 97 LYS A CA 1
ATOM 796 C C . LYS A 1 97 ? -17.331 -1.938 -7.958 1.00 92.25 97 LYS A C 1
ATOM 798 O O . LYS A 1 97 ? -18.211 -2.508 -8.596 1.00 92.25 97 LYS A O 1
ATOM 803 N N . ALA A 1 98 ? -16.187 -1.541 -8.513 1.00 93.19 98 ALA A N 1
ATOM 804 C CA . ALA A 1 98 ? -15.862 -1.738 -9.925 1.00 93.19 98 ALA A CA 1
ATOM 805 C C . ALA A 1 98 ? -15.754 -3.224 -10.300 1.00 93.19 98 ALA A C 1
ATOM 807 O O . ALA A 1 98 ? -16.154 -3.616 -11.396 1.00 93.19 98 ALA A O 1
ATOM 808 N N . LEU A 1 99 ? -15.246 -4.046 -9.382 1.00 92.62 99 LEU A N 1
ATOM 809 C CA . LEU A 1 99 ? -15.154 -5.495 -9.533 1.00 92.62 99 LEU A CA 1
ATOM 810 C C . LEU A 1 99 ? -16.469 -6.226 -9.217 1.00 92.62 99 LEU A C 1
ATOM 812 O O . LEU A 1 99 ? -16.581 -7.413 -9.512 1.00 92.62 99 LEU A O 1
ATOM 816 N N . GLY A 1 100 ? -17.462 -5.538 -8.642 1.00 92.00 100 GLY A N 1
ATOM 817 C CA . GLY A 1 100 ? -18.733 -6.143 -8.241 1.00 92.00 100 GLY A CA 1
ATOM 818 C C . GLY A 1 100 ? -18.567 -7.207 -7.154 1.00 92.00 100 GLY A C 1
ATOM 819 O O . GLY A 1 100 ? -19.281 -8.208 -7.173 1.00 92.00 100 GLY A O 1
ATOM 820 N N . LEU A 1 101 ? -17.601 -7.022 -6.245 1.00 92.25 101 LEU A N 1
ATOM 821 C CA . LEU A 1 101 ? -17.307 -8.008 -5.207 1.00 92.25 101 LEU A CA 1
ATOM 822 C C . LEU A 1 101 ? -18.458 -8.108 -4.198 1.00 92.25 101 LEU A C 1
ATOM 824 O O . LEU A 1 101 ? -19.054 -7.105 -3.802 1.00 92.25 101 LEU A O 1
ATOM 828 N N . GLN A 1 102 ? -18.741 -9.340 -3.780 1.00 92.25 102 GLN A N 1
ATOM 829 C CA . GLN A 1 102 ? -19.700 -9.697 -2.731 1.00 92.25 102 GLN A CA 1
ATOM 830 C C . GLN A 1 102 ? -19.070 -10.801 -1.861 1.00 92.25 102 GLN A C 1
ATOM 832 O O . GLN A 1 102 ? -19.485 -11.959 -1.949 1.00 92.25 102 GLN A O 1
ATOM 837 N N . PRO A 1 103 ? -17.985 -10.487 -1.129 1.00 93.75 103 PRO A N 1
ATOM 838 C CA . PRO A 1 103 ? -17.252 -11.476 -0.346 1.00 93.75 103 PRO A CA 1
ATOM 839 C C . PRO A 1 103 ? -18.092 -11.969 0.832 1.00 93.75 103 PRO A C 1
ATOM 841 O O . PRO A 1 103 ? -18.860 -11.210 1.417 1.00 93.75 103 PRO A O 1
ATOM 844 N N . LYS A 1 104 ? -17.919 -13.238 1.204 1.00 94.62 104 LYS A N 1
ATOM 845 C CA . LYS A 1 104 ? -18.528 -13.803 2.411 1.00 94.62 104 LYS A CA 1
ATOM 846 C C . LYS A 1 104 ? -17.646 -13.623 3.635 1.00 94.62 104 LYS A C 1
ATOM 848 O O . LYS A 1 104 ? -18.174 -13.479 4.732 1.00 94.62 104 LYS A O 1
ATOM 853 N N . SER A 1 105 ? -16.329 -13.627 3.453 1.00 96.19 105 SER A N 1
ATOM 854 C CA . SER A 1 105 ? -15.357 -13.409 4.522 1.00 96.19 105 SER A CA 1
ATOM 855 C C . SER A 1 105 ? -14.385 -12.290 4.154 1.00 96.19 105 SER A C 1
ATOM 857 O O . SER A 1 105 ? -13.778 -12.292 3.077 1.00 96.19 105 SER A O 1
ATOM 859 N N . VAL A 1 106 ? -14.240 -11.319 5.057 1.00 97.38 106 VAL A N 1
ATOM 860 C CA . VAL A 1 106 ? -13.376 -10.150 4.872 1.00 97.38 106 VAL A CA 1
ATOM 861 C C . VAL A 1 106 ? -12.385 -10.037 6.023 1.00 97.38 106 VAL A C 1
ATOM 863 O O . VAL A 1 106 ? -12.771 -10.081 7.192 1.00 97.38 106 VAL A O 1
ATOM 866 N N . LEU A 1 107 ? -11.111 -9.849 5.680 1.00 97.50 107 LEU A N 1
ATOM 867 C CA . LEU A 1 107 ? -10.033 -9.563 6.621 1.00 97.50 107 LEU A CA 1
ATOM 868 C C . LEU A 1 107 ? -9.459 -8.166 6.366 1.00 97.50 107 LEU A C 1
ATOM 870 O O . LEU A 1 107 ? -8.921 -7.888 5.295 1.00 97.50 107 LEU A O 1
ATOM 874 N N . GLU A 1 108 ? -9.515 -7.305 7.374 1.00 96.94 108 GLU A N 1
ATOM 875 C CA . GLU A 1 108 ? -8.804 -6.031 7.402 1.00 96.94 108 GLU A CA 1
ATOM 876 C C . GLU A 1 108 ? -7.495 -6.174 8.193 1.00 96.94 108 GLU A C 1
ATOM 878 O O . GLU A 1 108 ? -7.498 -6.552 9.366 1.00 96.94 108 GLU A O 1
ATOM 883 N N . LEU A 1 109 ? -6.365 -5.855 7.559 1.00 95.62 109 LEU A N 1
ATOM 884 C CA . LEU A 1 109 ? -5.038 -5.857 8.179 1.00 95.62 109 LEU A CA 1
ATOM 885 C C . LEU A 1 109 ? -4.705 -4.447 8.688 1.00 95.62 109 LEU A C 1
ATOM 887 O O . LEU A 1 109 ? -4.533 -3.529 7.878 1.00 95.62 109 LEU A O 1
ATOM 891 N N . GLY A 1 110 ? -4.591 -4.287 10.008 1.00 92.31 110 GLY A N 1
ATOM 892 C CA . GLY A 1 110 ? -4.308 -3.004 10.664 1.00 92.31 110 GLY A CA 1
ATOM 893 C C . GLY A 1 110 ? -5.524 -2.088 10.762 1.00 92.31 110 GLY A C 1
ATOM 894 O O . GLY A 1 110 ? -5.400 -0.874 10.624 1.00 92.31 110 GLY A O 1
ATOM 895 N N . GLY A 1 111 ? -6.708 -2.674 10.944 1.00 93.12 111 GLY A N 1
ATOM 896 C CA . GLY A 1 111 ? -7.991 -1.967 10.896 1.00 93.12 111 GLY A CA 1
ATOM 897 C C . GLY A 1 111 ? -8.384 -1.207 12.158 1.00 93.12 111 GLY A C 1
ATOM 898 O O . GLY A 1 111 ? -9.486 -0.655 12.228 1.00 93.12 111 GLY A O 1
ATOM 899 N N . ALA A 1 112 ? -7.523 -1.178 13.177 1.00 93.88 112 ALA A N 1
ATOM 900 C CA . ALA A 1 112 ? -7.828 -0.598 14.473 1.00 93.88 112 ALA A CA 1
ATOM 901 C C . ALA A 1 112 ? -9.126 -1.173 15.077 1.00 93.88 112 ALA A C 1
ATOM 903 O O . ALA A 1 112 ? -9.225 -2.365 15.357 1.00 93.88 112 ALA A O 1
ATOM 904 N N . ASN A 1 113 ? -10.142 -0.331 15.269 1.00 95.12 113 ASN A N 1
ATOM 905 C CA . ASN A 1 113 ? -11.446 -0.729 15.792 1.00 95.12 113 ASN A CA 1
ATOM 906 C C . ASN A 1 113 ? -12.428 -1.266 14.731 1.00 95.12 113 ASN A C 1
ATOM 908 O O . ASN A 1 113 ? -13.563 -1.591 15.078 1.00 95.12 113 ASN A O 1
ATOM 912 N N . GLY A 1 114 ? -12.019 -1.353 13.461 1.00 96.12 114 GLY A N 1
ATOM 913 C CA . GLY A 1 114 ? -12.837 -1.883 12.366 1.00 96.12 114 GLY A CA 1
ATOM 914 C C . GLY A 1 114 ? -13.796 -0.881 11.732 1.00 96.12 114 GLY A C 1
ATOM 915 O O . GLY A 1 114 ? -14.772 -1.283 11.105 1.00 96.12 114 GLY A O 1
ATOM 916 N N . TRP A 1 115 ? -13.548 0.426 11.866 1.00 96.06 115 TRP A N 1
ATOM 917 C CA . TRP A 1 115 ? -14.391 1.450 11.233 1.00 96.06 115 TRP A CA 1
ATOM 918 C C . TRP A 1 115 ? -14.509 1.259 9.711 1.00 96.06 115 TRP A C 1
ATOM 920 O O . TRP A 1 115 ? -15.556 1.538 9.135 1.00 96.06 115 TRP A O 1
ATOM 930 N N . ALA A 1 116 ? -13.461 0.781 9.035 1.00 95.75 116 ALA A N 1
ATOM 931 C CA . ALA A 1 116 ? -13.500 0.603 7.588 1.00 95.75 116 ALA A CA 1
ATOM 932 C C . ALA A 1 116 ? -14.389 -0.584 7.203 1.00 95.75 116 ALA A C 1
ATOM 934 O O . ALA A 1 116 ? -15.181 -0.469 6.268 1.00 95.75 116 ALA A O 1
ATOM 935 N N . LEU A 1 117 ? -14.312 -1.694 7.947 1.00 95.38 117 LEU A N 1
ATOM 936 C CA . LEU A 1 117 ? -15.224 -2.828 7.778 1.00 95.38 117 LEU A CA 1
ATOM 937 C C . LEU A 1 117 ? -16.677 -2.454 8.061 1.00 95.38 117 LEU A C 1
ATOM 939 O O . LEU A 1 117 ? -17.540 -2.827 7.272 1.00 95.38 117 LEU A O 1
ATOM 943 N N . ASP A 1 118 ? -16.947 -1.688 9.121 1.00 95.12 118 ASP A N 1
ATOM 944 C CA . ASP A 1 118 ? -18.305 -1.214 9.440 1.00 95.12 118 ASP A CA 1
ATOM 945 C C . ASP A 1 118 ? -18.876 -0.379 8.292 1.00 95.12 118 ASP A C 1
ATOM 947 O O . ASP A 1 118 ? -19.995 -0.595 7.827 1.00 95.12 118 ASP A O 1
ATOM 951 N N . TYR A 1 119 ? -18.065 0.532 7.751 1.00 94.31 119 TYR A N 1
ATOM 952 C CA . TYR A 1 119 ? -18.459 1.318 6.591 1.00 94.31 119 TYR A CA 1
ATOM 953 C C . TYR A 1 119 ? -18.674 0.457 5.339 1.00 94.31 119 TYR A C 1
ATOM 955 O O . TYR A 1 119 ? -19.587 0.720 4.556 1.00 94.31 119 TYR A O 1
ATOM 963 N N . LEU A 1 120 ? -17.812 -0.536 5.108 1.00 90.75 120 LEU A N 1
ATOM 964 C CA . LEU A 1 120 ? -17.913 -1.435 3.962 1.00 90.75 120 LEU A CA 1
ATOM 965 C C . LEU A 1 120 ? -19.199 -2.268 4.030 1.00 90.75 120 LEU A C 1
ATOM 967 O O . LEU A 1 120 ? -19.901 -2.367 3.024 1.00 90.75 120 LEU A O 1
ATOM 971 N N . ALA A 1 121 ? -19.523 -2.791 5.218 1.00 89.31 121 ALA A N 1
ATOM 972 C CA . ALA A 1 121 ? -20.748 -3.531 5.509 1.00 89.31 121 ALA A CA 1
ATOM 973 C C . ALA A 1 121 ? -21.996 -2.713 5.133 1.00 89.31 121 ALA A C 1
ATOM 975 O O . ALA A 1 121 ? -22.830 -3.174 4.350 1.00 89.31 121 ALA A O 1
ATOM 976 N N . ASP A 1 122 ? -22.050 -1.454 5.582 1.00 87.06 122 ASP A N 1
ATOM 977 C CA . ASP A 1 122 ? -23.135 -0.502 5.305 1.00 87.06 122 ASP A CA 1
ATOM 978 C C . ASP A 1 122 ? -23.327 -0.172 3.806 1.00 87.06 122 ASP A C 1
ATOM 980 O O . ASP A 1 122 ? -24.390 0.304 3.397 1.00 87.06 122 ASP A O 1
ATOM 984 N N . GLU A 1 123 ? -22.307 -0.369 2.964 1.00 83.31 123 GLU A N 1
ATOM 985 C CA . GLU A 1 123 ? -22.320 0.018 1.545 1.00 83.31 123 GLU A CA 1
ATOM 986 C C . GLU A 1 123 ? -22.778 -1.101 0.587 1.00 83.31 123 GLU A C 1
ATOM 988 O O . GLU A 1 123 ? -22.637 -0.955 -0.632 1.00 83.31 123 GLU A O 1
ATOM 993 N N . GLY A 1 124 ? -23.387 -2.172 1.106 1.00 69.19 124 GLY A N 1
ATOM 994 C CA . GLY A 1 124 ? -24.039 -3.220 0.304 1.00 69.19 124 GLY A CA 1
ATOM 995 C C . GLY A 1 124 ? -23.338 -4.573 0.362 1.00 69.19 124 GLY A C 1
ATOM 996 O O . GLY A 1 124 ? -23.252 -5.278 -0.646 1.00 69.19 124 GLY A O 1
ATOM 997 N N . PHE A 1 125 ? -22.819 -4.909 1.538 1.00 79.12 125 PHE A N 1
ATOM 998 C CA . PHE A 1 125 ? -22.148 -6.167 1.857 1.00 79.12 125 PHE A CA 1
ATOM 999 C C . PHE A 1 125 ? -23.040 -7.046 2.748 1.00 79.12 125 PHE A C 1
ATOM 1001 O O . PHE A 1 125 ? -22.549 -7.807 3.577 1.00 79.12 125 PHE A O 1
ATOM 1008 N N . ASP A 1 126 ? -24.359 -6.966 2.546 1.00 71.12 126 ASP A N 1
ATOM 1009 C CA . ASP A 1 126 ? -25.406 -7.566 3.389 1.00 71.12 126 ASP A CA 1
ATOM 1010 C C . ASP A 1 126 ? -25.289 -9.096 3.555 1.00 71.12 126 ASP A C 1
ATOM 1012 O O . ASP A 1 126 ? -25.879 -9.670 4.466 1.00 71.12 126 ASP A O 1
ATOM 1016 N N . ASN A 1 127 ? -24.547 -9.767 2.665 1.00 78.25 127 ASN A N 1
ATOM 1017 C CA . ASN A 1 127 ? -24.317 -11.216 2.695 1.00 78.25 127 ASN A CA 1
ATOM 1018 C C . ASN A 1 127 ? -22.956 -11.613 3.292 1.00 78.25 127 ASN A C 1
ATOM 1020 O O . ASN A 1 127 ? -22.579 -12.781 3.200 1.00 78.25 127 ASN A O 1
ATOM 1024 N N . THR A 1 128 ? -22.200 -10.662 3.843 1.00 88.19 128 THR A N 1
ATOM 1025 C CA . THR A 1 128 ? -20.908 -10.956 4.471 1.00 88.19 128 THR A CA 1
ATOM 1026 C C . THR A 1 128 ? -21.155 -11.680 5.785 1.00 88.19 128 THR A C 1
ATOM 1028 O O . THR A 1 128 ? -21.818 -11.162 6.677 1.00 88.19 128 THR A O 1
ATOM 1031 N N . GLU A 1 129 ? -20.648 -12.902 5.884 1.00 90.88 129 GLU A N 1
ATOM 1032 C CA . GLU A 1 129 ? -20.820 -13.781 7.039 1.00 90.88 129 GLU A CA 1
ATOM 1033 C C . GLU A 1 129 ? -19.744 -13.516 8.108 1.00 90.88 129 GLU A C 1
ATOM 1035 O O . GLU A 1 129 ? -19.982 -13.745 9.292 1.00 90.88 129 GLU A O 1
ATOM 1040 N N . GLU A 1 130 ? -18.564 -13.028 7.707 1.00 94.69 130 GLU A N 1
ATOM 1041 C CA . GLU A 1 130 ? -17.424 -12.845 8.606 1.00 94.69 130 GLU A CA 1
ATOM 1042 C C . GLU A 1 130 ? -16.646 -11.551 8.308 1.00 94.69 130 GLU A C 1
ATOM 1044 O O . GLU A 1 130 ? -16.112 -11.365 7.212 1.00 94.69 130 GLU A O 1
ATOM 1049 N N . LEU A 1 131 ? -16.556 -10.671 9.312 1.00 96.25 131 LEU A N 1
ATOM 1050 C CA . LEU A 1 131 ? -15.795 -9.419 9.286 1.00 96.25 131 LEU A CA 1
ATOM 1051 C C . LEU A 1 131 ? -14.718 -9.463 10.376 1.00 96.25 131 LEU A C 1
ATOM 1053 O O . LEU A 1 131 ? -15.026 -9.392 11.570 1.00 96.25 131 LEU A O 1
ATOM 1057 N N . ILE A 1 132 ? -13.451 -9.589 9.979 1.00 97.19 132 ILE A N 1
ATOM 1058 C CA . ILE A 1 132 ? -12.326 -9.683 10.914 1.00 97.19 132 ILE A CA 1
ATOM 1059 C C . ILE A 1 132 ? -11.363 -8.523 10.728 1.00 97.19 132 ILE A C 1
ATOM 1061 O O . ILE A 1 132 ? -10.881 -8.279 9.627 1.00 97.19 132 ILE A O 1
ATOM 1065 N N . VAL A 1 133 ? -10.991 -7.889 11.835 1.00 97.06 133 VAL A N 1
ATOM 1066 C CA . VAL A 1 133 ? -9.800 -7.045 11.916 1.00 97.06 133 VAL A CA 1
ATOM 1067 C C . VAL A 1 133 ? -8.670 -7.844 12.549 1.00 97.06 133 VAL A C 1
ATOM 1069 O O . VAL A 1 133 ? -8.841 -8.430 13.619 1.00 97.06 133 VAL A O 1
ATOM 1072 N N . LEU A 1 134 ? -7.502 -7.830 11.921 1.00 95.62 134 LEU A N 1
ATOM 1073 C CA . LEU A 1 134 ? -6.251 -8.286 12.511 1.00 95.62 134 LEU A CA 1
ATOM 1074 C C . LEU A 1 134 ? -5.404 -7.063 12.856 1.00 95.62 134 LEU A C 1
ATOM 1076 O O . LEU A 1 134 ? -5.004 -6.320 11.962 1.00 95.62 134 LEU A O 1
ATOM 1080 N N . ASP A 1 135 ? -5.146 -6.850 14.142 1.00 93.44 135 ASP A N 1
ATOM 1081 C CA . ASP A 1 135 ? -4.397 -5.691 14.635 1.00 93.44 135 ASP A CA 1
ATOM 1082 C C . ASP A 1 135 ? -3.495 -6.105 15.802 1.00 93.44 135 ASP A C 1
ATOM 1084 O O . ASP A 1 135 ? -3.828 -6.995 16.584 1.00 93.44 135 ASP A O 1
ATOM 1088 N N . SER A 1 136 ? -2.334 -5.475 15.950 1.00 89.50 136 SER A N 1
ATOM 1089 C CA . SER A 1 136 ? -1.401 -5.821 17.024 1.00 89.50 136 SER A CA 1
ATOM 1090 C C . SER A 1 136 ? -1.817 -5.235 18.379 1.00 89.50 136 SER A C 1
ATOM 1092 O O . SER A 1 136 ? -1.368 -5.720 19.421 1.00 89.50 136 SER A O 1
ATOM 1094 N N . PHE A 1 137 ? -2.698 -4.229 18.409 1.00 90.44 137 PHE A N 1
ATOM 1095 C CA . PHE A 1 137 ? -3.135 -3.586 19.643 1.00 90.44 137 PHE A CA 1
ATOM 1096 C C . PHE A 1 137 ? -4.308 -4.328 20.302 1.00 90.44 137 PHE A C 1
ATOM 1098 O O . PHE A 1 137 ? -5.422 -4.344 19.779 1.00 90.44 137 PHE A O 1
ATOM 1105 N N . PRO A 1 138 ? -4.116 -4.894 21.508 1.00 89.81 138 PRO A N 1
ATOM 1106 C CA . PRO A 1 138 ? -5.095 -5.797 22.111 1.00 89.81 138 PRO A CA 1
ATOM 1107 C C . PRO A 1 138 ? -6.301 -5.106 22.746 1.00 89.81 138 PRO A C 1
ATOM 1109 O O . PRO A 1 138 ? -7.202 -5.790 23.221 1.00 89.81 138 PRO A O 1
ATOM 1112 N N . ASN A 1 139 ? -6.305 -3.773 22.829 1.00 93.25 139 ASN A N 1
ATOM 1113 C CA . ASN A 1 139 ? -7.326 -3.027 23.569 1.00 93.25 139 ASN A CA 1
ATOM 1114 C C . ASN A 1 139 ? -8.296 -2.279 22.651 1.00 93.25 139 ASN A C 1
ATOM 1116 O O . ASN A 1 139 ? -8.975 -1.373 23.124 1.00 93.25 139 ASN A O 1
ATOM 1120 N N . TRP A 1 140 ? -8.347 -2.610 21.359 1.00 94.94 140 TRP A N 1
ATOM 1121 C CA . TRP A 1 140 ? -9.383 -2.067 20.491 1.00 94.94 140 TRP A CA 1
ATOM 1122 C C . TRP A 1 140 ? -10.757 -2.584 20.904 1.00 94.94 140 TRP A C 1
ATOM 1124 O O . TRP A 1 140 ? -10.975 -3.790 21.023 1.00 94.94 140 TRP A O 1
ATOM 1134 N N . THR A 1 141 ? -11.692 -1.656 21.081 1.00 95.12 141 THR A N 1
ATOM 1135 C CA . THR A 1 141 ? -13.111 -1.978 21.191 1.00 95.12 141 THR A CA 1
ATOM 1136 C C . THR A 1 141 ? -13.712 -1.970 19.784 1.00 95.12 141 THR A C 1
ATOM 1138 O O . THR A 1 141 ? -13.603 -0.937 19.119 1.00 95.12 141 THR A O 1
ATOM 1141 N N . PRO A 1 142 ? -14.329 -3.066 19.304 1.00 96.50 142 PRO A N 1
ATOM 1142 C CA . PRO A 1 142 ? -14.938 -3.089 17.978 1.00 96.50 142 PRO A CA 1
ATOM 1143 C C . PRO A 1 142 ? -16.067 -2.065 17.871 1.00 96.50 142 PRO A C 1
ATOM 1145 O O . PRO A 1 142 ? -16.803 -1.824 18.830 1.00 96.50 142 PRO A O 1
ATOM 1148 N N . VAL A 1 143 ? -16.194 -1.454 16.693 1.00 95.75 143 VAL A N 1
ATOM 1149 C CA . VAL A 1 143 ? -17.232 -0.446 16.420 1.00 95.75 143 VAL A CA 1
ATOM 1150 C C . VAL A 1 143 ? -18.638 -1.036 16.275 1.00 95.75 143 VAL A C 1
ATOM 1152 O O . VAL A 1 143 ? -19.617 -0.325 16.495 1.00 95.75 143 VAL A O 1
ATOM 1155 N N . SER A 1 144 ? -18.728 -2.328 15.951 1.00 93.12 144 SER A N 1
ATOM 1156 C CA . SER A 1 144 ? -19.964 -3.099 15.804 1.00 93.12 144 SER A CA 1
ATOM 1157 C C . SER A 1 144 ? -19.792 -4.501 16.397 1.00 93.12 144 SER A C 1
ATOM 1159 O O . SER A 1 144 ? -18.685 -5.039 16.410 1.00 93.12 144 SER A O 1
ATOM 1161 N N . GLU A 1 145 ? -20.884 -5.104 16.874 1.00 92.62 145 GLU A N 1
ATOM 1162 C CA . GLU A 1 145 ? -20.898 -6.484 17.388 1.00 92.62 145 GLU A CA 1
ATOM 1163 C C . GLU A 1 145 ? -20.610 -7.525 16.292 1.00 92.62 145 GLU A C 1
ATOM 1165 O O . GLU A 1 145 ? -20.136 -8.618 16.600 1.00 92.62 145 GLU A O 1
ATOM 1170 N N . ASP A 1 146 ? -20.833 -7.166 15.024 1.00 93.38 146 ASP A N 1
ATOM 1171 C CA . ASP A 1 146 ? -20.573 -8.028 13.866 1.00 93.38 146 ASP A CA 1
ATOM 1172 C C . ASP A 1 146 ? -19.079 -8.103 13.499 1.00 93.38 146 ASP A C 1
ATOM 1174 O O . ASP A 1 146 ? -18.668 -8.948 12.702 1.00 93.38 146 ASP A O 1
ATOM 1178 N N . ILE A 1 147 ? -18.245 -7.229 14.078 1.00 96.25 147 ILE A N 1
ATOM 1179 C CA . ILE A 1 147 ? -16.812 -7.152 13.785 1.00 96.25 147 ILE A CA 1
ATOM 1180 C C . ILE A 1 147 ? -16.011 -7.851 14.874 1.00 96.25 147 ILE A C 1
ATOM 1182 O O . ILE A 1 147 ? -16.035 -7.484 16.052 1.00 96.25 147 ILE A O 1
ATOM 1186 N N . LYS A 1 148 ? -15.200 -8.822 14.457 1.00 96.94 148 LYS A N 1
ATOM 1187 C CA . LYS A 1 148 ? -14.266 -9.527 15.331 1.00 96.94 148 LYS A CA 1
ATOM 1188 C C . LYS A 1 148 ? -12.868 -8.933 15.205 1.00 96.94 148 LYS A C 1
ATOM 1190 O O . LYS A 1 148 ? -12.258 -8.999 14.146 1.00 96.94 148 LYS A O 1
ATOM 1195 N N . ILE A 1 149 ? -12.315 -8.439 16.310 1.00 96.88 149 ILE A N 1
ATOM 1196 C CA . ILE A 1 149 ? -10.909 -8.017 16.367 1.00 96.88 149 ILE A CA 1
ATOM 1197 C C . ILE A 1 149 ? -10.065 -9.157 16.930 1.00 96.88 149 ILE A C 1
ATOM 1199 O O . ILE A 1 149 ? -10.294 -9.632 18.045 1.00 96.88 149 ILE A O 1
ATOM 1203 N N . ILE A 1 150 ? -9.078 -9.598 16.158 1.00 96.19 150 ILE A N 1
ATOM 1204 C CA . ILE A 1 150 ? -8.072 -10.569 16.574 1.00 96.19 150 ILE A CA 1
ATOM 1205 C C . ILE A 1 150 ? -6.785 -9.808 16.865 1.00 96.19 150 ILE A C 1
ATOM 1207 O O . ILE A 1 150 ? -6.168 -9.248 15.962 1.00 96.19 150 ILE A O 1
ATOM 1211 N N . SER A 1 151 ? -6.364 -9.823 18.132 1.00 93.56 151 SER A N 1
ATOM 1212 C CA . SER A 1 151 ? -5.074 -9.258 18.512 1.00 93.56 151 SER A CA 1
ATOM 1213 C C . SER A 1 151 ? -3.953 -10.258 18.260 1.00 93.56 151 SER A C 1
ATOM 1215 O O . SER A 1 151 ? -3.818 -11.242 18.992 1.00 93.56 151 SER A O 1
ATOM 1217 N N . SER A 1 152 ? -3.175 -10.040 17.204 1.00 91.38 152 SER A N 1
ATOM 1218 C CA . SER A 1 152 ? -2.062 -10.917 16.838 1.00 91.38 152 SER A CA 1
ATOM 1219 C C . SER A 1 152 ? -1.075 -10.207 15.914 1.00 91.38 152 SER A C 1
ATOM 1221 O O . SER A 1 152 ? -1.398 -9.203 15.285 1.00 91.38 152 SER A O 1
ATOM 1223 N N . ASP A 1 153 ? 0.144 -10.738 15.849 1.00 87.69 153 ASP A N 1
ATOM 1224 C CA . ASP A 1 153 ? 1.134 -10.324 14.862 1.00 87.69 153 ASP A CA 1
ATOM 1225 C C . ASP A 1 153 ? 0.797 -10.929 13.492 1.00 87.69 153 ASP A C 1
ATOM 1227 O O . ASP A 1 153 ? 0.511 -12.131 13.393 1.00 87.69 153 ASP A O 1
ATOM 1231 N N . TYR A 1 154 ? 0.882 -10.106 12.442 1.00 87.00 154 TYR A N 1
ATOM 1232 C CA . TYR A 1 154 ? 0.525 -10.485 11.074 1.00 87.00 154 TYR A CA 1
ATOM 1233 C C . TYR A 1 154 ? 1.210 -11.767 10.614 1.00 87.00 154 TYR A C 1
ATOM 1235 O O . TYR A 1 154 ? 0.561 -12.629 10.028 1.00 87.00 154 TYR A O 1
ATOM 1243 N N . PHE A 1 155 ? 2.502 -11.925 10.900 1.00 88.75 155 PHE A N 1
ATOM 1244 C CA . PHE A 1 155 ? 3.306 -13.047 10.421 1.00 88.75 155 PHE A CA 1
ATOM 1245 C C . PHE A 1 155 ? 2.973 -14.351 11.138 1.00 88.75 155 PHE A C 1
ATOM 1247 O O . PHE A 1 155 ? 3.061 -15.436 10.552 1.00 88.75 155 PHE A O 1
ATOM 1254 N N . THR A 1 156 ? 2.528 -14.253 12.389 1.00 90.06 156 THR A N 1
ATOM 1255 C CA . THR A 1 156 ? 2.162 -15.416 13.207 1.00 90.06 156 THR A CA 1
ATOM 1256 C C . THR A 1 156 ? 0.711 -15.861 13.040 1.00 90.06 156 THR A C 1
ATOM 1258 O O . THR A 1 156 ? 0.396 -17.018 13.328 1.00 90.06 156 THR A O 1
ATOM 1261 N N . PHE A 1 157 ? -0.168 -14.986 12.550 1.00 93.69 157 PHE A N 1
ATOM 1262 C CA . PHE A 1 157 ? -1.584 -15.295 12.383 1.00 93.69 157 PHE A CA 1
ATOM 1263 C C . PHE A 1 157 ? -1.802 -16.334 11.273 1.00 93.69 157 PHE A C 1
ATOM 1265 O O . PHE A 1 157 ? -1.401 -16.137 10.131 1.00 93.69 157 PHE A O 1
ATOM 1272 N N . ASN A 1 158 ? -2.420 -17.469 11.598 1.00 93.56 158 ASN A N 1
ATOM 1273 C CA . ASN A 1 158 ? -2.732 -18.537 10.646 1.00 93.56 158 ASN A CA 1
ATOM 1274 C C . ASN A 1 158 ? -4.212 -18.895 10.799 1.00 93.56 158 ASN A C 1
ATOM 1276 O O . ASN A 1 158 ? -4.553 -19.633 11.724 1.00 93.56 158 ASN A O 1
ATOM 1280 N N . PRO A 1 159 ? -5.094 -18.327 9.965 1.00 93.31 159 PRO A N 1
ATOM 1281 C CA . PRO A 1 159 ? -6.519 -18.590 10.057 1.00 93.31 159 PRO A CA 1
ATOM 1282 C C . PRO A 1 159 ? -6.843 -19.995 9.528 1.00 93.31 159 PRO A C 1
ATOM 1284 O O . PRO A 1 159 ? -6.233 -20.460 8.564 1.00 93.31 159 PRO A O 1
ATOM 1287 N N . ASP A 1 160 ? -7.829 -20.659 10.136 1.00 90.81 160 ASP A N 1
ATOM 1288 C CA . ASP A 1 160 ? -8.323 -21.963 9.660 1.00 90.81 160 ASP A CA 1
ATOM 1289 C C . ASP A 1 160 ? -9.050 -21.835 8.311 1.00 90.81 160 ASP A C 1
ATOM 1291 O O . ASP A 1 160 ? -9.022 -22.745 7.480 1.00 90.81 160 ASP A O 1
ATOM 1295 N N . GLN A 1 161 ? -9.701 -20.689 8.098 1.00 92.88 161 GLN A N 1
ATOM 1296 C CA . GLN A 1 161 ? -10.420 -20.339 6.881 1.00 92.88 161 GLN A CA 1
ATOM 1297 C C . GLN A 1 161 ? -9.700 -19.211 6.139 1.00 92.88 161 GLN A C 1
ATOM 1299 O O . GLN A 1 161 ? -9.174 -18.275 6.735 1.00 92.88 161 GLN A O 1
ATOM 1304 N N . LYS A 1 162 ? -9.697 -19.306 4.811 1.00 96.69 162 LYS A N 1
ATOM 1305 C CA . LYS A 1 162 ? -9.184 -18.263 3.926 1.00 96.69 162 LYS A CA 1
ATOM 1306 C C . LYS A 1 162 ? -10.254 -17.208 3.620 1.00 96.69 162 LYS A C 1
ATOM 1308 O O . LYS A 1 162 ? -11.450 -17.497 3.678 1.00 96.69 162 LYS A O 1
ATOM 1313 N N . PHE A 1 163 ? -9.816 -16.008 3.253 1.00 97.81 163 PHE A N 1
ATOM 1314 C CA . PHE A 1 163 ? -10.691 -14.850 3.062 1.00 97.81 163 PHE A CA 1
ATOM 1315 C C . PHE A 1 163 ? -10.960 -14.542 1.591 1.00 97.81 163 PHE A C 1
ATOM 1317 O O . PHE A 1 163 ? -10.042 -14.585 0.769 1.00 97.81 163 PHE A O 1
ATOM 1324 N N . ASP A 1 164 ? -12.206 -14.190 1.274 1.00 97.31 164 ASP A N 1
ATOM 1325 C CA . ASP A 1 164 ? -12.615 -13.766 -0.071 1.00 97.31 164 ASP A CA 1
ATOM 1326 C C . ASP A 1 164 ? -12.112 -12.354 -0.403 1.00 97.31 164 ASP A C 1
ATOM 1328 O O . ASP A 1 164 ? -11.815 -12.040 -1.557 1.00 97.31 164 ASP A O 1
ATOM 1332 N N . LEU A 1 165 ? -12.005 -11.491 0.609 1.00 97.62 165 LEU A N 1
ATOM 1333 C CA . LEU A 1 165 ? -11.418 -10.163 0.489 1.00 97.62 165 LEU A CA 1
ATOM 1334 C C . LEU A 1 165 ? -10.458 -9.920 1.649 1.00 97.62 165 LEU A C 1
ATOM 1336 O O . LEU A 1 165 ? -10.830 -10.019 2.814 1.00 97.62 165 LEU A O 1
ATOM 1340 N N . ILE A 1 166 ? -9.231 -9.540 1.324 1.00 98.00 166 ILE A N 1
ATOM 1341 C CA . ILE A 1 166 ? -8.267 -9.020 2.288 1.00 98.00 166 ILE A CA 1
ATOM 1342 C C . ILE A 1 166 ? -7.941 -7.594 1.874 1.00 98.00 166 ILE A C 1
ATOM 1344 O O . ILE A 1 166 ? -7.650 -7.346 0.703 1.00 98.00 166 ILE A O 1
ATOM 1348 N N . PHE A 1 167 ? -7.958 -6.647 2.804 1.00 97.56 167 PHE A N 1
ATOM 1349 C CA . PHE A 1 167 ? -7.458 -5.309 2.511 1.00 97.56 167 PHE A CA 1
ATOM 1350 C C . PHE A 1 167 ? -6.662 -4.705 3.658 1.00 97.56 167 PHE A C 1
ATOM 1352 O O . PHE A 1 167 ? -6.752 -5.136 4.805 1.00 97.56 167 PHE A O 1
ATOM 1359 N N . SER A 1 168 ? -5.854 -3.701 3.332 1.00 95.69 168 SER A N 1
ATOM 1360 C CA . SER A 1 168 ? -5.089 -2.948 4.320 1.00 95.69 168 SER A CA 1
ATOM 1361 C C . SER A 1 168 ? -5.028 -1.472 3.964 1.00 95.69 168 SER A C 1
ATOM 1363 O O . SER A 1 168 ? -4.752 -1.105 2.817 1.00 95.69 168 SER A O 1
ATOM 1365 N N . ILE A 1 169 ? -5.240 -0.632 4.974 1.00 94.25 169 ILE A N 1
ATOM 1366 C CA . ILE A 1 169 ? -5.075 0.815 4.898 1.00 94.25 169 ILE A CA 1
ATOM 1367 C C . ILE A 1 169 ? -3.799 1.168 5.662 1.00 94.25 169 ILE A C 1
ATOM 1369 O O . ILE A 1 169 ? -3.843 1.371 6.871 1.00 94.25 169 ILE A O 1
ATOM 1373 N N . LEU A 1 170 ? -2.657 1.235 4.968 1.00 83.25 170 LEU A N 1
ATOM 1374 C CA . LEU A 1 170 ? -1.347 1.530 5.577 1.00 83.25 170 LEU A CA 1
ATOM 1375 C C . LEU A 1 170 ? -0.915 0.537 6.672 1.00 83.25 170 LEU A C 1
ATOM 1377 O O . LEU A 1 170 ? -0.004 0.853 7.433 1.00 83.25 170 LEU A O 1
ATOM 1381 N N . GLY A 1 171 ? -1.546 -0.637 6.782 1.00 62.16 171 GLY A N 1
ATOM 1382 C CA . GLY A 1 171 ? -1.455 -1.525 7.949 1.00 62.16 171 GLY A CA 1
ATOM 1383 C C . GLY A 1 171 ? -0.125 -2.258 8.122 1.00 62.16 171 GLY A C 1
ATOM 1384 O O . GLY A 1 171 ? -0.071 -3.256 8.835 1.00 62.16 171 GLY A O 1
ATOM 1385 N N . PHE A 1 172 ? 0.948 -1.780 7.493 1.00 69.00 172 PHE A N 1
ATOM 1386 C CA . PHE A 1 172 ? 2.275 -2.352 7.623 1.00 69.00 172 PHE A CA 1
ATOM 1387 C C . PHE A 1 172 ? 3.365 -1.277 7.584 1.00 69.00 172 PHE A C 1
ATOM 1389 O O . PHE A 1 172 ? 3.481 -0.511 6.629 1.00 69.00 172 PHE A O 1
ATOM 1396 N N . SER A 1 173 ? 4.159 -1.241 8.647 1.00 61.00 173 SER A N 1
ATOM 1397 C CA . SER A 1 173 ? 5.192 -0.245 8.959 1.00 61.00 173 SER A CA 1
ATOM 1398 C C . SER A 1 173 ? 6.622 -0.783 8.819 1.00 61.00 173 SER A C 1
ATOM 1400 O O . SER A 1 173 ? 7.574 -0.064 9.118 1.00 61.00 173 SER A O 1
ATOM 1402 N N . SER A 1 174 ? 6.797 -2.039 8.395 1.00 63.09 174 SER A N 1
ATOM 1403 C CA . SER A 1 174 ? 8.116 -2.673 8.318 1.00 63.09 174 SER A CA 1
ATOM 1404 C C . SER A 1 174 ? 8.771 -2.516 6.939 1.00 63.09 174 SER A C 1
ATOM 1406 O O . SER A 1 174 ? 8.096 -2.328 5.928 1.00 63.09 174 SER A O 1
ATOM 1408 N N . GLU A 1 175 ? 10.099 -2.648 6.901 1.00 65.19 175 GLU A N 1
ATOM 1409 C CA . GLU A 1 175 ? 10.897 -2.620 5.669 1.00 65.19 175 GLU A CA 1
ATOM 1410 C C . GLU A 1 175 ? 10.654 -3.837 4.753 1.00 65.19 175 GLU A C 1
ATOM 1412 O O . GLU A 1 175 ? 10.935 -3.763 3.557 1.00 65.19 175 GLU A O 1
ATOM 1417 N N . ASP A 1 176 ? 10.100 -4.939 5.276 1.00 79.56 176 ASP A N 1
ATOM 1418 C CA . ASP A 1 176 ? 9.893 -6.185 4.526 1.00 79.56 176 ASP A CA 1
ATOM 1419 C C . ASP A 1 176 ? 8.458 -6.321 3.991 1.00 79.56 176 ASP A C 1
ATOM 1421 O O . ASP A 1 176 ? 7.631 -7.099 4.480 1.00 79.56 176 ASP A O 1
ATOM 1425 N N . TYR A 1 177 ? 8.137 -5.508 2.982 1.00 85.94 177 TYR A N 1
ATOM 1426 C CA . TYR A 1 177 ? 6.844 -5.572 2.295 1.00 85.94 177 TYR A CA 1
ATOM 1427 C C . TYR A 1 177 ? 6.598 -6.919 1.604 1.00 85.94 177 TYR A C 1
ATOM 1429 O O . TYR A 1 177 ? 5.444 -7.328 1.473 1.00 85.94 177 TYR A O 1
ATOM 1437 N N . SER A 1 178 ? 7.653 -7.614 1.177 1.00 88.38 178 SER A N 1
ATOM 1438 C CA . SER A 1 178 ? 7.549 -8.916 0.516 1.00 88.38 178 SER A CA 1
ATOM 1439 C C . SER A 1 178 ? 7.012 -9.970 1.470 1.00 88.38 178 SER A C 1
ATOM 1441 O O . SER A 1 178 ? 6.014 -10.616 1.154 1.00 88.38 178 SER A O 1
ATOM 1443 N N . ALA A 1 179 ? 7.574 -10.070 2.678 1.00 89.62 179 ALA A N 1
ATOM 1444 C CA . ALA A 1 179 ? 7.054 -10.971 3.701 1.00 89.62 179 ALA A CA 1
ATOM 1445 C C . ALA A 1 179 ? 5.593 -10.645 4.055 1.00 89.62 179 ALA A C 1
ATOM 1447 O O . ALA A 1 179 ? 4.776 -11.549 4.246 1.00 89.62 179 ALA A O 1
ATOM 1448 N N . PHE A 1 180 ? 5.234 -9.357 4.135 1.00 91.38 180 PHE A N 1
ATOM 1449 C CA . PHE A 1 180 ? 3.855 -8.943 4.412 1.00 91.38 180 PHE A CA 1
ATOM 1450 C C . PHE A 1 180 ? 2.884 -9.376 3.306 1.00 91.38 180 PHE A C 1
ATOM 1452 O O . PHE A 1 180 ? 1.796 -9.891 3.586 1.00 91.38 180 PHE A O 1
ATOM 1459 N N . VAL A 1 181 ? 3.278 -9.200 2.045 1.00 93.06 181 VAL A N 1
ATOM 1460 C CA . VAL A 1 181 ? 2.482 -9.602 0.880 1.00 93.06 181 VAL A CA 1
ATOM 1461 C C . VAL A 1 181 ? 2.373 -11.122 0.792 1.00 93.06 181 VAL A C 1
ATOM 1463 O O . VAL A 1 181 ? 1.266 -11.629 0.618 1.00 93.06 181 VAL A O 1
ATOM 1466 N N . GLU A 1 182 ? 3.470 -11.856 0.988 1.00 94.31 182 GLU A N 1
ATOM 1467 C CA . GLU A 1 182 ? 3.471 -13.322 1.050 1.00 94.31 182 GLU A CA 1
ATOM 1468 C C . GLU A 1 182 ? 2.497 -13.821 2.114 1.00 94.31 182 GLU A C 1
ATOM 1470 O O . GLU A 1 182 ? 1.632 -14.665 1.849 1.00 94.31 182 GLU A O 1
ATOM 1475 N N . LYS A 1 183 ? 2.583 -13.243 3.314 1.00 94.19 183 LYS A N 1
ATOM 1476 C CA . LYS A 1 183 ? 1.705 -13.615 4.412 1.00 94.19 183 LYS A CA 1
ATOM 1477 C C . LYS A 1 183 ? 0.243 -13.331 4.084 1.00 94.19 183 LYS A C 1
ATOM 1479 O O . LYS A 1 183 ? -0.607 -14.195 4.300 1.00 94.19 183 LYS A O 1
ATOM 1484 N N . SER A 1 184 ? -0.047 -12.165 3.516 1.00 95.50 184 SER A N 1
ATOM 1485 C CA . SER A 1 184 ? -1.396 -11.780 3.091 1.00 95.50 184 SER A CA 1
ATOM 1486 C C . SER A 1 184 ? -1.964 -12.750 2.050 1.00 95.50 184 SER A C 1
ATOM 1488 O O . SER A 1 184 ? -3.090 -13.220 2.193 1.00 95.50 184 SER A O 1
ATOM 1490 N N . ILE A 1 185 ? -1.164 -13.128 1.048 1.00 95.75 185 ILE A N 1
ATOM 1491 C CA . ILE A 1 185 ? -1.547 -14.098 0.010 1.00 95.75 185 ILE A CA 1
ATOM 1492 C C . ILE A 1 185 ? -1.824 -15.484 0.608 1.00 95.75 185 ILE A C 1
ATOM 1494 O O . ILE A 1 185 ? -2.760 -16.160 0.179 1.00 95.75 185 ILE A O 1
ATOM 1498 N N . SER A 1 186 ? -1.066 -15.912 1.623 1.00 95.31 186 SER A N 1
ATOM 1499 C CA . SER A 1 186 ? -1.279 -17.219 2.267 1.00 95.31 186 SER A CA 1
ATOM 1500 C C . SER A 1 186 ? -2.674 -17.368 2.899 1.00 95.31 186 SER A C 1
ATOM 1502 O O . SER A 1 186 ? -3.215 -18.474 2.955 1.00 95.31 186 SER A O 1
ATOM 1504 N N . MET A 1 187 ? -3.279 -16.248 3.310 1.00 96.81 187 MET A N 1
ATOM 1505 C CA . MET A 1 187 ? -4.616 -16.178 3.911 1.00 96.81 187 MET A CA 1
ATOM 1506 C C . MET A 1 187 ? -5.732 -15.987 2.875 1.00 96.81 187 MET A C 1
ATOM 1508 O O . MET A 1 187 ? -6.911 -16.029 3.226 1.00 96.81 187 MET A O 1
ATOM 1512 N N . LEU A 1 188 ? -5.383 -15.775 1.604 1.00 97.56 188 LEU A N 1
ATOM 1513 C CA . LEU A 1 188 ? -6.326 -15.455 0.539 1.00 97.56 188 LEU A CA 1
ATOM 1514 C C . LEU A 1 188 ? -6.985 -16.719 -0.028 1.00 97.56 188 LEU A C 1
ATOM 1516 O O . LEU A 1 188 ? -6.297 -17.696 -0.360 1.00 97.56 188 LEU A O 1
ATOM 1520 N N . ALA A 1 189 ? -8.314 -16.691 -0.158 1.00 96.81 189 ALA A N 1
ATOM 1521 C CA . ALA A 1 189 ? -9.100 -17.738 -0.810 1.00 96.81 189 ALA A CA 1
ATOM 1522 C C . ALA A 1 189 ? -8.758 -17.820 -2.302 1.00 96.81 189 ALA A C 1
ATOM 1524 O O . ALA A 1 189 ? -8.314 -16.835 -2.880 1.00 96.81 189 ALA A O 1
ATOM 1525 N N . ASP A 1 190 ? -8.975 -18.973 -2.935 1.00 93.00 190 ASP A N 1
ATOM 1526 C CA . ASP A 1 190 ? -8.516 -19.230 -4.310 1.00 93.00 190 ASP A CA 1
ATOM 1527 C C . ASP A 1 190 ? -9.085 -18.238 -5.343 1.00 93.00 190 ASP A C 1
ATOM 1529 O O . ASP A 1 190 ? -8.391 -17.870 -6.281 1.00 93.00 190 ASP A O 1
ATOM 1533 N N . GLU A 1 191 ? -10.309 -17.741 -5.140 1.00 93.69 191 GLU A N 1
ATOM 1534 C CA . GLU A 1 191 ? -10.938 -16.706 -5.984 1.00 93.69 191 GLU A CA 1
ATOM 1535 C C . GLU A 1 191 ? -10.952 -15.319 -5.315 1.00 93.69 191 GLU A C 1
ATOM 1537 O O . GLU A 1 191 ? -11.625 -14.396 -5.779 1.00 93.69 191 GLU A O 1
ATOM 1542 N N . GLY A 1 192 ? -10.230 -15.176 -4.203 1.00 96.25 192 GLY A N 1
ATOM 1543 C CA . GLY A 1 192 ? -10.232 -13.978 -3.379 1.00 96.25 192 GLY A CA 1
ATOM 1544 C C . GLY A 1 192 ? -9.403 -12.833 -3.956 1.00 96.25 192 GLY A C 1
ATOM 1545 O O . GLY A 1 192 ? -8.525 -13.018 -4.803 1.00 96.25 192 GLY A O 1
ATOM 1546 N N . PHE A 1 193 ? -9.663 -11.632 -3.443 1.00 97.38 193 PHE A N 1
ATOM 1547 C CA . PHE A 1 193 ? -8.942 -10.409 -3.789 1.00 97.38 193 PHE A CA 1
ATOM 1548 C C . PHE A 1 193 ? -8.178 -9.851 -2.592 1.00 97.38 193 PHE A C 1
ATOM 1550 O O . PHE A 1 193 ? -8.695 -9.783 -1.481 1.00 97.38 193 PHE A O 1
ATOM 1557 N N . LEU A 1 194 ? -6.953 -9.403 -2.842 1.00 97.75 194 LEU A N 1
ATOM 1558 C CA . LEU A 1 194 ? -6.113 -8.705 -1.879 1.00 97.75 194 LEU A CA 1
ATOM 1559 C C . LEU A 1 194 ? -5.908 -7.261 -2.356 1.00 97.75 194 LEU A C 1
ATOM 1561 O O . LEU A 1 194 ? -5.370 -7.055 -3.442 1.00 97.75 194 LEU A O 1
ATOM 1565 N N . ILE A 1 195 ? -6.338 -6.268 -1.571 1.00 96.88 195 ILE A N 1
ATOM 1566 C CA . ILE A 1 195 ? -6.249 -4.840 -1.922 1.00 96.88 195 ILE A CA 1
ATOM 1567 C C . ILE A 1 195 ? -5.430 -4.079 -0.873 1.00 96.88 195 ILE A C 1
ATOM 1569 O O . ILE A 1 195 ? -5.861 -3.900 0.263 1.00 96.88 195 ILE A O 1
ATOM 1573 N N . LEU A 1 196 ? -4.242 -3.606 -1.240 1.00 94.94 196 LEU A N 1
ATOM 1574 C CA . LEU A 1 196 ? -3.264 -3.057 -0.297 1.00 94.94 196 LEU A CA 1
ATOM 1575 C C . LEU A 1 196 ? -2.906 -1.606 -0.616 1.00 94.94 196 LEU A C 1
ATOM 1577 O O . LEU A 1 196 ? -2.377 -1.334 -1.692 1.00 94.94 196 LEU A O 1
ATOM 1581 N N . GLY A 1 197 ? -3.124 -0.690 0.331 1.00 92.69 197 GLY A N 1
ATOM 1582 C CA . GLY A 1 197 ? -2.530 0.651 0.313 1.00 92.69 197 GLY A CA 1
ATOM 1583 C C . GLY A 1 197 ? -1.214 0.677 1.092 1.00 92.69 197 GLY A C 1
ATOM 1584 O O . GLY A 1 197 ? -1.241 0.573 2.318 1.00 92.69 197 GLY A O 1
ATOM 1585 N N . LEU A 1 198 ? -0.074 0.819 0.404 1.00 87.31 198 LEU A N 1
ATOM 1586 C CA . LEU A 1 198 ? 1.270 0.643 0.988 1.00 87.31 198 LEU A CA 1
ATOM 1587 C C . LEU A 1 198 ? 2.148 1.898 0.856 1.00 87.31 198 LEU A C 1
ATOM 1589 O O . LEU A 1 198 ? 2.145 2.551 -0.183 1.00 87.31 198 LEU A O 1
ATOM 1593 N N . ARG A 1 199 ? 2.981 2.206 1.862 1.00 82.56 199 ARG A N 1
ATOM 1594 C CA . ARG A 1 199 ? 3.982 3.298 1.810 1.00 82.56 199 ARG A CA 1
ATOM 1595 C C . ARG A 1 199 ? 5.312 2.838 1.206 1.00 82.56 199 ARG A C 1
ATOM 1597 O O . ARG A 1 199 ? 6.360 2.842 1.850 1.00 82.56 199 ARG A O 1
ATOM 1604 N N . ILE A 1 200 ? 5.285 2.447 -0.062 1.00 78.19 200 ILE A N 1
ATOM 1605 C CA . ILE A 1 200 ? 6.488 1.967 -0.753 1.00 78.19 200 ILE A CA 1
ATOM 1606 C C . ILE A 1 200 ? 7.401 3.157 -1.080 1.00 78.19 200 ILE A C 1
ATOM 1608 O O . ILE A 1 200 ? 7.048 4.022 -1.882 1.00 78.19 200 ILE A O 1
ATOM 1612 N N . SER A 1 201 ? 8.569 3.207 -0.438 1.00 69.88 201 SER A N 1
ATOM 1613 C CA . SER A 1 201 ? 9.485 4.355 -0.489 1.00 69.88 201 SER A CA 1
ATOM 1614 C C . SER A 1 201 ? 10.456 4.333 -1.672 1.00 69.88 201 SER A C 1
ATOM 1616 O O . SER A 1 201 ? 10.989 5.379 -2.039 1.00 69.88 201 SER A O 1
ATOM 1618 N N . ASN A 1 202 ? 10.703 3.168 -2.278 1.00 73.56 202 ASN A N 1
ATOM 1619 C CA . ASN A 1 202 ? 11.699 3.001 -3.335 1.00 73.56 202 ASN A CA 1
ATOM 1620 C C . ASN A 1 202 ? 11.325 1.887 -4.331 1.00 73.56 202 ASN A C 1
ATOM 1622 O O . ASN A 1 202 ? 10.484 1.037 -4.048 1.00 73.56 202 ASN A O 1
ATOM 1626 N N . GLU A 1 203 ? 11.951 1.935 -5.510 1.00 72.62 203 GLU A N 1
ATOM 1627 C CA . GLU A 1 203 ? 11.709 1.024 -6.641 1.00 72.62 203 GLU A CA 1
ATOM 1628 C C . GLU A 1 203 ? 12.003 -0.429 -6.301 1.00 72.62 203 GLU A C 1
ATOM 1630 O O . GLU A 1 203 ? 11.174 -1.290 -6.566 1.00 72.62 203 GLU A O 1
ATOM 1635 N N . LYS A 1 204 ? 13.130 -0.689 -5.636 1.00 76.56 204 LYS A N 1
ATOM 1636 C CA . LYS A 1 204 ? 13.533 -2.046 -5.279 1.00 76.56 204 LYS A CA 1
ATOM 1637 C C . LYS A 1 204 ? 12.464 -2.738 -4.430 1.00 76.56 204 LYS A C 1
ATOM 1639 O O . LYS A 1 204 ? 12.084 -3.859 -4.728 1.00 76.56 204 LYS A O 1
ATOM 1644 N N . SER A 1 205 ? 11.921 -2.051 -3.423 1.00 79.88 205 SER A N 1
ATOM 1645 C CA . SER A 1 205 ? 10.845 -2.609 -2.598 1.00 79.88 205 SER A CA 1
ATOM 1646 C C . SER A 1 205 ? 9.564 -2.873 -3.398 1.00 79.88 205 SER A C 1
ATOM 1648 O O . SER A 1 205 ? 8.833 -3.802 -3.073 1.00 79.88 205 SER A O 1
ATOM 1650 N N . PHE A 1 206 ? 9.269 -2.082 -4.435 1.00 80.69 206 PHE A N 1
ATOM 1651 C CA . PHE A 1 206 ? 8.150 -2.369 -5.336 1.00 80.69 206 PHE A CA 1
ATOM 1652 C C . PHE A 1 206 ? 8.415 -3.617 -6.189 1.00 80.69 206 PHE A C 1
ATOM 1654 O O . PHE A 1 206 ? 7.526 -4.454 -6.335 1.00 80.69 206 PHE A O 1
ATOM 1661 N N . ASP A 1 207 ? 9.632 -3.758 -6.709 1.00 76.94 207 ASP A N 1
ATOM 1662 C CA . ASP A 1 207 ? 10.045 -4.908 -7.514 1.00 76.94 207 ASP A CA 1
ATOM 1663 C C . ASP A 1 207 ? 10.017 -6.205 -6.694 1.00 76.94 207 ASP A C 1
ATOM 1665 O O . ASP A 1 207 ? 9.424 -7.191 -7.131 1.00 76.94 207 ASP A O 1
ATOM 1669 N N . ASP A 1 208 ? 10.542 -6.178 -5.466 1.00 83.94 208 ASP A N 1
ATOM 1670 C CA . ASP A 1 208 ? 10.535 -7.328 -4.555 1.00 83.94 208 ASP A CA 1
ATOM 1671 C C . ASP A 1 208 ? 9.089 -7.804 -4.263 1.00 83.94 208 ASP A C 1
ATOM 1673 O O . ASP A 1 208 ? 8.813 -9.008 -4.209 1.00 83.94 208 ASP A O 1
ATOM 1677 N N . ILE A 1 209 ? 8.132 -6.870 -4.142 1.00 87.50 209 ILE A N 1
ATOM 1678 C CA . ILE A 1 209 ? 6.701 -7.187 -3.998 1.00 87.50 209 ILE A CA 1
ATOM 1679 C C . ILE A 1 209 ? 6.158 -7.862 -5.260 1.00 87.50 209 ILE A C 1
ATOM 1681 O O . ILE A 1 209 ? 5.425 -8.847 -5.158 1.00 87.50 209 ILE A O 1
ATOM 1685 N N . LEU A 1 210 ? 6.482 -7.345 -6.449 1.00 84.06 210 LEU A N 1
ATOM 1686 C CA . LEU A 1 210 ? 6.022 -7.928 -7.710 1.00 84.06 210 LEU A CA 1
ATOM 1687 C C . LEU A 1 210 ? 6.544 -9.356 -7.882 1.00 84.06 210 LEU A C 1
ATOM 1689 O O . LEU A 1 210 ? 5.754 -10.254 -8.181 1.00 84.06 210 LEU A O 1
ATOM 1693 N N . ASP A 1 211 ? 7.836 -9.577 -7.650 1.00 84.38 211 ASP A N 1
ATOM 1694 C CA . ASP A 1 211 ? 8.451 -10.901 -7.735 1.00 84.38 211 ASP A CA 1
ATOM 1695 C C . ASP A 1 211 ? 7.810 -11.879 -6.743 1.00 84.38 211 ASP A C 1
ATOM 1697 O O . ASP A 1 211 ? 7.507 -13.018 -7.106 1.00 84.38 211 ASP A O 1
ATOM 1701 N N . THR A 1 212 ? 7.495 -11.414 -5.531 1.00 90.62 212 THR A N 1
ATOM 1702 C CA . THR A 1 212 ? 6.766 -12.199 -4.524 1.00 90.62 212 THR A CA 1
ATOM 1703 C C . THR A 1 212 ? 5.368 -12.591 -5.013 1.00 90.62 212 THR A C 1
ATOM 1705 O O . THR A 1 212 ? 4.999 -13.766 -4.960 1.00 90.62 212 THR A O 1
ATOM 1708 N N . ILE A 1 213 ? 4.594 -11.635 -5.543 1.00 90.38 213 ILE A N 1
ATOM 1709 C CA . ILE A 1 213 ? 3.241 -11.880 -6.072 1.00 90.38 213 ILE A CA 1
ATOM 1710 C C . ILE A 1 213 ? 3.273 -12.970 -7.152 1.00 90.38 213 ILE A C 1
ATOM 1712 O O . ILE A 1 213 ? 2.492 -13.922 -7.092 1.00 90.38 213 ILE A O 1
ATOM 1716 N N . TYR A 1 214 ? 4.181 -12.859 -8.127 1.00 85.25 214 TYR A N 1
ATOM 1717 C CA . TYR A 1 214 ? 4.266 -13.832 -9.221 1.00 85.25 214 TYR A CA 1
ATOM 1718 C C . TYR A 1 214 ? 4.834 -15.178 -8.772 1.00 85.25 214 TYR A C 1
ATOM 1720 O O . TYR A 1 214 ? 4.339 -16.222 -9.206 1.00 85.25 214 TYR A O 1
ATOM 1728 N N . GLY A 1 215 ? 5.831 -15.175 -7.882 1.00 87.00 215 GLY A N 1
ATOM 1729 C CA . GLY A 1 215 ? 6.424 -16.388 -7.319 1.00 87.00 215 GLY A CA 1
ATOM 1730 C C . GLY A 1 215 ? 5.406 -17.264 -6.585 1.00 87.00 215 GLY A C 1
ATOM 1731 O O . GLY A 1 215 ? 5.497 -18.491 -6.633 1.00 87.00 215 GLY A O 1
ATOM 1732 N N . LEU A 1 216 ? 4.382 -16.647 -5.990 1.00 91.25 216 LEU A N 1
ATOM 1733 C CA . LEU A 1 216 ? 3.281 -17.326 -5.299 1.00 91.25 216 LEU A CA 1
ATOM 1734 C C . LEU A 1 216 ? 2.123 -17.736 -6.224 1.00 91.25 216 LEU A C 1
ATOM 1736 O O . LEU A 1 216 ? 1.122 -18.281 -5.763 1.00 91.25 216 LEU A O 1
ATOM 1740 N N . GLY A 1 217 ? 2.251 -17.528 -7.539 1.00 88.75 217 GLY A N 1
ATOM 1741 C CA . GLY A 1 217 ? 1.212 -17.878 -8.509 1.00 88.75 217 GLY A CA 1
ATOM 1742 C C . GLY A 1 217 ? 0.008 -16.934 -8.496 1.00 88.75 217 GLY A C 1
ATOM 1743 O O . GLY A 1 217 ? -1.069 -17.320 -8.963 1.00 88.75 217 GLY A O 1
ATOM 1744 N N . CYS A 1 218 ? 0.187 -15.718 -7.984 1.00 91.00 218 CYS A N 1
ATOM 1745 C CA . CYS A 1 218 ? -0.771 -14.628 -8.080 1.00 91.00 218 CYS A CA 1
ATOM 1746 C C . CYS A 1 218 ? -0.390 -13.671 -9.218 1.00 91.00 218 CYS A C 1
ATOM 1748 O O . CYS A 1 218 ? 0.676 -13.764 -9.830 1.00 91.00 218 CYS A O 1
ATOM 1750 N N . HIS A 1 219 ? -1.272 -12.718 -9.499 1.00 86.38 219 HIS A N 1
ATOM 1751 C CA . HIS A 1 219 ? -1.014 -11.638 -10.440 1.00 86.38 219 HIS A CA 1
ATOM 1752 C C . HIS A 1 219 ? -1.547 -10.308 -9.908 1.00 86.38 219 HIS A C 1
ATOM 1754 O O . HIS A 1 219 ? -2.514 -10.258 -9.144 1.00 86.38 219 HIS A O 1
ATOM 1760 N N . LEU A 1 220 ? -0.921 -9.217 -10.352 1.00 87.19 220 LEU A N 1
ATOM 1761 C CA . LEU A 1 220 ? -1.390 -7.860 -10.097 1.00 87.19 220 LEU A CA 1
ATOM 1762 C C . LEU A 1 220 ? -2.438 -7.455 -11.147 1.00 87.19 220 LEU A C 1
ATOM 1764 O O . LEU A 1 220 ? -2.199 -7.536 -12.356 1.00 87.19 220 LEU A O 1
ATOM 1768 N N . ARG A 1 221 ? -3.590 -6.957 -10.699 1.00 86.62 221 ARG A N 1
ATOM 1769 C CA . ARG A 1 221 ? -4.649 -6.412 -11.554 1.00 86.62 221 ARG A CA 1
ATOM 1770 C C . ARG A 1 221 ? -4.364 -4.962 -11.909 1.00 86.62 221 ARG A C 1
ATOM 1772 O O . ARG A 1 221 ? -4.729 -4.043 -11.179 1.00 86.62 221 ARG A O 1
ATOM 1779 N N . TYR A 1 222 ? -3.716 -4.745 -13.050 1.00 78.00 222 TYR A N 1
ATOM 1780 C CA . TYR A 1 222 ? -3.315 -3.411 -13.521 1.00 78.00 222 TYR A CA 1
ATOM 1781 C C . TYR A 1 222 ? -4.488 -2.459 -13.800 1.00 78.00 222 TYR A C 1
ATOM 1783 O O . TYR A 1 222 ? -4.313 -1.241 -13.851 1.00 78.00 222 TYR A O 1
ATOM 1791 N N . ASP A 1 223 ? -5.673 -3.005 -14.068 1.00 80.94 223 ASP A N 1
ATOM 1792 C CA . ASP A 1 223 ? -6.907 -2.258 -14.297 1.00 80.94 223 ASP A CA 1
ATOM 1793 C C . ASP A 1 223 ? -7.512 -1.725 -12.992 1.00 80.94 223 ASP A C 1
ATOM 1795 O O . ASP A 1 223 ? -8.263 -0.756 -13.036 1.00 80.94 223 ASP A O 1
ATOM 1799 N N . GLN A 1 224 ? -7.130 -2.316 -11.856 1.00 88.81 224 GLN A N 1
ATOM 1800 C CA . GLN A 1 224 ? -7.601 -1.986 -10.507 1.00 88.81 224 GLN A CA 1
ATOM 1801 C C . GLN A 1 224 ? -6.458 -1.641 -9.542 1.00 88.81 224 GLN A C 1
ATOM 1803 O O . GLN A 1 224 ? -6.641 -1.641 -8.330 1.00 88.81 224 GLN A O 1
ATOM 1808 N N . SER A 1 225 ? -5.260 -1.384 -10.061 1.00 87.50 225 SER A N 1
ATOM 1809 C CA . SER A 1 225 ? -4.109 -0.949 -9.269 1.00 87.50 225 SER A CA 1
ATOM 1810 C C . SER A 1 225 ? -3.686 0.428 -9.743 1.00 87.50 225 SER A C 1
ATOM 1812 O O . SER A 1 225 ? -3.528 0.651 -10.948 1.00 87.50 225 SER A O 1
ATOM 1814 N N . LYS A 1 226 ? -3.507 1.362 -8.811 1.00 84.88 226 LYS A N 1
ATOM 1815 C CA . LYS A 1 226 ? -3.099 2.728 -9.137 1.00 84.88 226 LYS A CA 1
ATOM 1816 C C . LYS A 1 226 ? -2.413 3.413 -7.969 1.00 84.88 226 LYS A C 1
ATOM 1818 O O . LYS A 1 226 ? -2.623 3.062 -6.814 1.00 84.88 226 LYS A O 1
ATOM 1823 N N . ARG A 1 227 ? -1.639 4.443 -8.279 1.00 81.94 227 ARG A N 1
ATOM 1824 C CA . ARG A 1 227 ? -1.107 5.378 -7.297 1.00 81.94 227 ARG A CA 1
ATOM 1825 C C . ARG A 1 227 ? -2.107 6.504 -7.055 1.00 81.94 227 ARG A C 1
ATOM 1827 O O . ARG A 1 227 ? -2.674 7.041 -8.008 1.00 81.94 227 ARG A O 1
ATOM 1834 N N . ILE A 1 228 ? -2.320 6.860 -5.794 1.00 86.62 228 ILE A N 1
ATOM 1835 C CA . ILE A 1 228 ? -3.138 8.010 -5.406 1.00 86.62 228 ILE A CA 1
ATOM 1836 C C . ILE A 1 228 ? -2.264 9.073 -4.735 1.00 86.62 228 ILE A C 1
ATOM 1838 O O . ILE A 1 228 ? -1.404 8.763 -3.909 1.00 86.62 228 ILE A O 1
ATOM 1842 N N . GLN A 1 229 ? -2.481 10.334 -5.110 1.00 85.00 229 GLN A N 1
ATOM 1843 C CA . GLN A 1 229 ? -1.836 11.485 -4.478 1.00 85.00 229 GLN A CA 1
ATOM 1844 C C . GLN A 1 229 ? -2.655 11.897 -3.257 1.00 85.00 229 GLN A C 1
ATOM 1846 O O . GLN A 1 229 ? -3.839 12.210 -3.384 1.00 85.00 229 GLN A O 1
ATOM 1851 N N . ILE A 1 230 ? -2.009 11.960 -2.094 1.00 84.62 230 ILE A N 1
ATOM 1852 C CA . ILE A 1 230 ? -2.619 12.413 -0.846 1.00 84.62 230 ILE A CA 1
ATOM 1853 C C . ILE A 1 230 ? -1.661 13.411 -0.192 1.00 84.62 230 ILE A C 1
ATOM 1855 O O . ILE A 1 230 ? -0.604 13.044 0.318 1.00 84.62 230 ILE A O 1
ATOM 1859 N N . GLY A 1 231 ? -1.995 14.700 -0.244 1.00 81.19 231 GLY A N 1
ATOM 1860 C CA . GLY A 1 231 ? -1.066 15.755 0.166 1.00 81.19 231 GLY A CA 1
ATOM 1861 C C . GLY A 1 231 ? 0.197 15.737 -0.679 1.00 81.19 231 GLY A C 1
ATOM 1862 O O . GLY A 1 231 ? 0.109 15.880 -1.895 1.00 81.19 231 GLY A O 1
ATOM 1863 N N . GLN A 1 232 ? 1.358 15.558 -0.051 1.00 77.06 232 GLN A N 1
ATOM 1864 C CA . GLN A 1 232 ? 2.648 15.387 -0.736 1.00 77.06 232 GLN A CA 1
ATOM 1865 C C . GLN A 1 232 ? 3.042 13.912 -0.909 1.00 77.06 232 GLN A C 1
ATOM 1867 O O . GLN A 1 232 ? 4.005 13.617 -1.613 1.00 77.06 232 GLN A O 1
ATOM 1872 N N . GLU A 1 233 ? 2.294 12.987 -0.308 1.00 78.56 233 GLU A N 1
ATOM 1873 C CA . GLU A 1 233 ? 2.555 11.556 -0.402 1.00 78.56 233 GLU A CA 1
ATOM 1874 C C . GLU A 1 233 ? 1.865 10.935 -1.614 1.00 78.56 233 GLU A C 1
ATOM 1876 O O . GLU A 1 233 ? 0.817 11.379 -2.089 1.00 78.56 233 GLU A O 1
ATOM 1881 N N . GLN A 1 234 ? 2.480 9.875 -2.114 1.00 79.50 234 GLN A N 1
ATOM 1882 C CA . GLN A 1 234 ? 2.062 9.180 -3.316 1.00 79.50 234 GLN A CA 1
ATOM 1883 C C . GLN A 1 234 ? 2.007 7.686 -3.009 1.00 79.50 234 GLN A C 1
ATOM 1885 O O . GLN A 1 234 ? 3.040 7.008 -2.985 1.00 79.50 234 GLN A O 1
ATOM 1890 N N . ILE A 1 235 ? 0.795 7.193 -2.759 1.00 86.06 235 ILE A N 1
ATOM 1891 C CA . ILE A 1 235 ? 0.542 5.875 -2.174 1.00 86.06 235 ILE A CA 1
ATOM 1892 C C . ILE A 1 235 ? 0.065 4.901 -3.259 1.00 86.06 235 ILE A C 1
ATOM 1894 O O . ILE A 1 235 ? -0.984 5.143 -3.863 1.00 86.06 235 ILE A O 1
ATOM 1898 N N . PRO A 1 236 ? 0.800 3.812 -3.549 1.00 86.88 236 PRO A N 1
ATOM 1899 C CA . PRO A 1 236 ? 0.282 2.717 -4.360 1.00 86.88 236 PRO A CA 1
ATOM 1900 C C . PRO A 1 236 ? -0.865 1.990 -3.651 1.00 86.88 236 PRO A C 1
ATOM 1902 O O . PRO A 1 236 ? -0.725 1.549 -2.510 1.00 86.88 236 PRO A O 1
ATOM 1905 N N . VAL A 1 237 ? -1.974 1.822 -4.371 1.00 91.62 237 VAL A N 1
ATOM 1906 C CA . VAL A 1 237 ? -3.058 0.893 -4.046 1.00 91.62 237 VAL A CA 1
ATOM 1907 C C . VAL A 1 237 ? -2.986 -0.266 -5.036 1.00 91.62 237 VAL A C 1
ATOM 1909 O O . VAL A 1 237 ? -3.169 -0.082 -6.244 1.00 91.62 237 VAL A O 1
ATOM 1912 N N . LEU A 1 238 ? -2.650 -1.449 -4.529 1.00 91.19 238 LEU A N 1
ATOM 1913 C CA . LEU A 1 238 ? -2.388 -2.654 -5.312 1.00 91.19 238 LEU A CA 1
ATOM 1914 C C . LEU A 1 238 ? -3.538 -3.639 -5.166 1.00 91.19 238 LEU A C 1
ATOM 1916 O O . LEU A 1 238 ? -3.931 -3.942 -4.046 1.00 91.19 238 LEU A O 1
ATOM 1920 N N . THR A 1 239 ? -4.022 -4.176 -6.283 1.00 93.81 239 THR A N 1
ATOM 1921 C CA . THR A 1 239 ? -5.047 -5.226 -6.306 1.00 93.81 239 THR A CA 1
ATOM 1922 C C . THR A 1 239 ? -4.443 -6.518 -6.834 1.00 93.81 239 THR A C 1
ATOM 1924 O O . THR A 1 239 ? -3.965 -6.568 -7.967 1.00 93.81 239 THR A O 1
ATOM 1927 N N . ILE A 1 240 ? -4.473 -7.567 -6.021 1.00 93.94 240 ILE A N 1
ATOM 1928 C CA . ILE A 1 240 ? -3.816 -8.853 -6.249 1.00 93.94 240 ILE A CA 1
ATOM 1929 C C . ILE A 1 240 ? -4.876 -9.959 -6.221 1.00 93.94 240 ILE A C 1
ATOM 1931 O O . ILE A 1 240 ? -5.813 -9.911 -5.424 1.00 93.94 240 ILE A O 1
ATOM 1935 N N . GLN A 1 241 ? -4.731 -10.952 -7.094 1.00 94.25 241 GLN A N 1
ATOM 1936 C CA . GLN A 1 241 ? -5.614 -12.118 -7.172 1.00 94.25 241 GLN A CA 1
ATOM 1937 C C . GLN A 1 241 ? -4.786 -13.361 -7.526 1.00 94.25 241 GLN A C 1
ATOM 1939 O O . GLN A 1 241 ? -3.774 -13.257 -8.228 1.00 94.25 241 GLN A O 1
ATOM 1944 N N . HIS A 1 242 ? -5.210 -14.547 -7.085 1.00 91.25 242 HIS A N 1
ATOM 1945 C CA . HIS A 1 242 ? -4.626 -15.798 -7.581 1.00 91.25 242 HIS A CA 1
ATOM 1946 C C . HIS A 1 242 ? -4.763 -15.906 -9.099 1.00 91.25 242 HIS A C 1
ATOM 1948 O O . HIS A 1 242 ? -5.733 -15.453 -9.706 1.00 91.25 242 HIS A O 1
ATOM 1954 N N . GLY A 1 243 ? -3.757 -16.492 -9.737 1.00 82.50 243 GLY A N 1
ATOM 1955 C CA . GLY A 1 243 ? -3.751 -16.699 -11.174 1.00 82.50 243 GLY A CA 1
ATOM 1956 C C . GLY A 1 243 ? -2.354 -16.564 -11.749 1.00 82.50 243 GLY A C 1
ATOM 1957 O O . GLY A 1 243 ? -1.652 -15.591 -11.503 1.00 82.50 243 GLY A O 1
ATOM 1958 N N . LYS A 1 244 ? -1.982 -17.526 -12.594 1.00 63.09 244 LYS A N 1
ATOM 1959 C CA . LYS A 1 244 ? -0.664 -17.600 -13.240 1.00 63.09 244 LYS A CA 1
ATOM 1960 C C . LYS A 1 244 ? -0.587 -16.820 -14.550 1.00 63.09 244 LYS A C 1
ATOM 1962 O O . LYS A 1 244 ? 0.184 -17.185 -15.436 1.00 63.09 244 LYS A O 1
ATOM 1967 N N . LYS A 1 245 ? -1.430 -15.802 -14.734 1.00 67.62 245 LYS A N 1
ATOM 1968 C CA . LYS A 1 245 ? -1.344 -14.983 -15.941 1.00 67.62 245 LYS A CA 1
ATOM 1969 C C . LYS A 1 245 ? -0.076 -14.140 -15.830 1.00 67.62 245 LYS A C 1
ATOM 1971 O O . LYS A 1 245 ? -0.094 -13.078 -15.214 1.00 67.62 245 LYS A O 1
ATOM 1976 N N . GLU A 1 246 ? 1.015 -14.630 -16.416 1.00 65.94 246 GLU A N 1
ATOM 1977 C CA . GLU A 1 246 ? 2.213 -13.822 -16.601 1.00 65.94 246 GLU A CA 1
ATOM 1978 C C . GLU A 1 246 ? 1.823 -12.567 -17.375 1.00 65.94 246 GLU A C 1
ATOM 1980 O O . GLU A 1 246 ? 1.213 -12.632 -18.448 1.00 65.94 246 GLU A O 1
ATOM 1985 N N . LEU A 1 247 ? 2.136 -11.410 -16.800 1.00 66.75 247 LEU A N 1
ATOM 1986 C CA . LEU A 1 247 ? 1.927 -10.153 -17.489 1.00 66.75 247 LEU A CA 1
ATOM 1987 C C . LEU A 1 247 ? 2.838 -10.106 -18.713 1.00 66.75 247 LEU A C 1
ATOM 1989 O O . LEU A 1 247 ? 4.054 -10.293 -18.607 1.00 66.75 247 LEU A O 1
ATOM 1993 N N . SER A 1 248 ? 2.265 -9.776 -19.867 1.00 71.94 248 SER A N 1
ATOM 1994 C CA . SER A 1 248 ? 3.063 -9.350 -21.012 1.00 71.94 248 SER A CA 1
ATOM 1995 C C . SER A 1 248 ? 3.938 -8.150 -20.617 1.00 71.94 248 SER A C 1
ATOM 1997 O O . SER A 1 248 ? 3.550 -7.375 -19.736 1.00 71.94 248 SER A O 1
ATOM 1999 N N . PRO A 1 249 ? 5.083 -7.916 -21.279 1.00 71.88 249 PRO A N 1
ATOM 2000 C CA . PRO A 1 249 ? 5.912 -6.742 -20.998 1.00 71.88 249 PRO A CA 1
ATOM 2001 C C . PRO A 1 249 ? 5.121 -5.418 -21.042 1.00 71.88 249 PRO A C 1
ATOM 2003 O O . PRO A 1 249 ? 5.308 -4.548 -20.198 1.00 71.88 249 PRO A O 1
ATOM 2006 N N . ASN A 1 250 ? 4.132 -5.297 -21.936 1.00 72.19 250 ASN A N 1
ATOM 2007 C CA . ASN A 1 250 ? 3.223 -4.144 -21.983 1.00 72.19 250 ASN A CA 1
ATOM 2008 C C . ASN A 1 250 ? 2.336 -4.008 -20.735 1.00 72.19 250 ASN A C 1
ATOM 2010 O O . ASN A 1 250 ? 2.076 -2.895 -20.278 1.00 72.19 250 ASN A O 1
ATOM 2014 N N . GLU A 1 251 ? 1.831 -5.119 -20.197 1.00 71.75 251 GLU A N 1
ATOM 2015 C CA . GLU A 1 251 ? 1.052 -5.111 -18.957 1.00 71.75 251 GLU A CA 1
ATOM 2016 C C . GLU A 1 251 ? 1.948 -4.787 -17.755 1.00 71.75 251 GLU A C 1
ATOM 2018 O O . GLU A 1 251 ? 1.563 -3.938 -16.955 1.00 71.75 251 GLU A O 1
ATOM 2023 N N . LYS A 1 252 ? 3.168 -5.348 -17.677 1.00 71.44 252 LYS A N 1
ATOM 2024 C CA . LYS A 1 252 ? 4.162 -4.994 -16.644 1.00 71.44 252 LYS A CA 1
ATOM 2025 C C . LYS A 1 252 ? 4.475 -3.497 -16.666 1.00 71.44 252 LYS A C 1
ATOM 2027 O O . LYS A 1 252 ? 4.382 -2.832 -15.637 1.00 71.44 252 LYS A O 1
ATOM 2032 N N . LEU A 1 253 ? 4.739 -2.943 -17.851 1.00 72.75 253 LEU A N 1
ATOM 2033 C CA . LEU A 1 253 ? 4.997 -1.514 -18.033 1.00 72.75 253 LEU A CA 1
ATOM 2034 C C . LEU A 1 253 ? 3.826 -0.656 -17.535 1.00 72.75 253 LEU A C 1
ATOM 2036 O O . LEU A 1 253 ? 4.023 0.335 -16.835 1.00 72.75 253 LEU A O 1
ATOM 2040 N N . ARG A 1 254 ? 2.589 -1.045 -17.870 1.00 71.31 254 ARG A N 1
ATOM 2041 C CA . ARG A 1 254 ? 1.381 -0.354 -17.399 1.00 71.31 254 ARG A CA 1
ATOM 2042 C C . ARG A 1 254 ? 1.232 -0.437 -15.883 1.00 71.31 254 ARG A C 1
ATOM 2044 O O . ARG A 1 254 ? 0.888 0.580 -15.286 1.00 71.31 254 ARG A O 1
ATOM 2051 N N . CYS A 1 255 ? 1.498 -1.594 -15.275 1.00 68.12 255 CYS A N 1
ATOM 2052 C CA . CYS A 1 255 ? 1.473 -1.770 -13.822 1.00 68.12 255 CYS A CA 1
ATOM 2053 C C . CYS A 1 255 ? 2.421 -0.806 -13.126 1.00 68.12 255 CYS A C 1
ATOM 2055 O O . CYS A 1 255 ? 2.010 -0.100 -12.216 1.00 68.12 255 CYS A O 1
ATOM 2057 N N . ILE A 1 256 ? 3.672 -0.741 -13.571 1.00 69.88 256 ILE A N 1
ATOM 2058 C CA . ILE A 1 256 ? 4.697 0.072 -12.914 1.00 69.88 256 ILE A CA 1
ATOM 2059 C C . ILE A 1 256 ? 4.447 1.558 -13.161 1.00 69.88 256 ILE A C 1
ATOM 2061 O O . ILE A 1 256 ? 4.573 2.368 -12.248 1.00 69.88 256 ILE A O 1
ATOM 2065 N N . ARG A 1 257 ? 4.016 1.947 -14.366 1.00 70.62 257 ARG A N 1
ATOM 2066 C CA . ARG A 1 257 ? 3.683 3.351 -14.647 1.00 70.62 257 ARG A CA 1
ATOM 2067 C C . ARG A 1 257 ? 2.475 3.830 -13.853 1.00 70.62 257 ARG A C 1
ATOM 2069 O O . ARG A 1 257 ? 2.524 4.927 -13.310 1.00 70.62 257 ARG A O 1
ATOM 2076 N N . LYS A 1 258 ? 1.414 3.024 -13.749 1.00 65.38 258 LYS A N 1
ATOM 2077 C CA . LYS A 1 258 ? 0.206 3.388 -12.987 1.00 65.38 258 LYS A CA 1
ATOM 2078 C C . LYS A 1 258 ? 0.366 3.220 -11.480 1.00 65.38 258 LYS A C 1
ATOM 2080 O O . LYS A 1 258 ? -0.235 3.977 -10.725 1.00 65.38 258 LYS A O 1
ATOM 2085 N N . GLY A 1 259 ? 1.117 2.212 -11.052 1.00 58.44 259 GLY A N 1
ATOM 2086 C CA . GLY A 1 259 ? 1.310 1.857 -9.650 1.00 58.44 259 GLY A CA 1
ATOM 2087 C C . GLY A 1 259 ? 2.459 2.609 -8.990 1.00 58.44 259 GLY A C 1
ATOM 2088 O O . GLY A 1 259 ? 2.375 2.892 -7.801 1.00 58.44 259 GLY A O 1
ATOM 2089 N N . PHE A 1 260 ? 3.499 2.980 -9.745 1.00 62.44 260 PHE A N 1
ATOM 2090 C CA . PHE A 1 260 ? 4.751 3.464 -9.170 1.00 62.44 260 PHE A CA 1
ATOM 2091 C C . PHE A 1 260 ? 5.279 4.769 -9.804 1.00 62.44 260 PHE A C 1
ATOM 2093 O O . PHE A 1 260 ? 5.411 5.748 -9.077 1.00 62.44 260 PHE A O 1
ATOM 2100 N N . TYR A 1 261 ? 5.514 4.885 -11.120 1.00 62.81 261 TYR A N 1
ATOM 2101 C CA . TYR A 1 261 ? 6.212 6.072 -11.677 1.00 62.81 261 TYR A CA 1
ATOM 2102 C C . TYR A 1 261 ? 5.368 7.295 -12.029 1.00 62.81 261 TYR A C 1
ATOM 2104 O O . TYR A 1 261 ? 5.861 8.409 -11.883 1.00 62.81 261 TYR A O 1
ATOM 2112 N N . ASN A 1 262 ? 4.127 7.121 -12.484 1.00 54.88 262 ASN A N 1
ATOM 2113 C CA . ASN A 1 262 ? 3.271 8.206 -12.974 1.00 54.88 262 ASN A CA 1
ATOM 2114 C C . ASN A 1 262 ? 3.954 9.133 -14.010 1.00 54.88 262 ASN A C 1
ATOM 2116 O O . ASN A 1 262 ? 3.843 10.356 -13.941 1.00 54.88 262 ASN A O 1
ATOM 2120 N N . LEU A 1 263 ? 4.698 8.552 -14.956 1.00 59.41 263 LEU A N 1
ATOM 2121 C CA . LEU A 1 263 ? 5.344 9.283 -16.048 1.00 59.41 263 LEU A CA 1
ATOM 2122 C C . LEU A 1 263 ? 4.528 9.092 -17.329 1.00 59.41 263 LEU A C 1
ATOM 2124 O O . LEU A 1 263 ? 4.440 7.977 -17.847 1.00 59.41 263 LEU A O 1
ATOM 2128 N N . ASP A 1 264 ? 3.948 10.176 -17.849 1.00 54.16 264 ASP A N 1
ATOM 2129 C CA . ASP A 1 264 ? 3.144 10.114 -19.075 1.00 54.16 264 ASP A CA 1
ATOM 2130 C C . ASP A 1 264 ? 4.019 9.878 -20.314 1.00 54.16 264 ASP A C 1
ATOM 2132 O O . ASP A 1 264 ? 3.627 9.119 -21.197 1.00 54.16 264 ASP A O 1
ATOM 2136 N N . ASN A 1 265 ? 5.213 10.487 -20.373 1.00 62.81 265 ASN A N 1
ATOM 2137 C CA . ASN A 1 265 ? 6.157 10.366 -21.494 1.00 62.81 265 ASN A CA 1
ATOM 2138 C C . ASN A 1 265 ? 7.612 10.621 -21.050 1.00 62.81 265 ASN A C 1
ATOM 2140 O O . ASN A 1 265 ? 8.189 11.651 -21.412 1.00 62.81 265 ASN A O 1
ATOM 2144 N N . PRO A 1 266 ? 8.219 9.740 -20.237 1.00 69.44 266 PRO A N 1
ATOM 2145 C CA . PRO A 1 266 ? 9.603 9.940 -19.835 1.00 69.44 266 PRO A CA 1
ATOM 2146 C C . PRO A 1 266 ? 10.521 9.795 -21.048 1.00 69.44 266 PRO A C 1
ATOM 2148 O O . PRO A 1 266 ? 10.461 8.790 -21.755 1.00 69.44 266 PRO A O 1
ATOM 2151 N N . LYS A 1 267 ? 11.379 10.796 -21.280 1.00 74.50 267 LYS A N 1
ATOM 2152 C CA . LYS A 1 267 ? 12.440 10.685 -22.289 1.00 74.50 267 LYS A CA 1
ATOM 2153 C C . LYS A 1 267 ? 13.504 9.684 -21.870 1.00 74.50 267 LYS A C 1
ATOM 2155 O O . LYS A 1 267 ? 14.029 8.989 -22.723 1.00 74.50 267 LYS A O 1
ATOM 2160 N N . ARG A 1 268 ? 13.805 9.613 -20.573 1.00 81.00 268 ARG A N 1
ATOM 2161 C CA . ARG A 1 268 ? 14.808 8.726 -19.987 1.00 81.00 268 ARG A CA 1
ATOM 2162 C C . ARG A 1 268 ? 14.166 7.861 -18.917 1.00 81.00 268 ARG A C 1
ATOM 2164 O O . ARG A 1 268 ? 13.472 8.361 -18.035 1.00 81.00 268 ARG A O 1
ATOM 2171 N N . ILE A 1 269 ? 14.429 6.570 -19.000 1.00 84.75 269 ILE A N 1
ATOM 2172 C CA . ILE A 1 269 ? 13.909 5.546 -18.106 1.00 84.75 269 ILE A CA 1
ATOM 2173 C C . ILE A 1 269 ? 15.092 4.788 -17.526 1.00 84.75 269 ILE A C 1
ATOM 2175 O O . ILE A 1 269 ? 16.041 4.494 -18.245 1.00 84.75 269 ILE A O 1
ATOM 2179 N N . ILE A 1 270 ? 15.030 4.458 -16.239 1.00 81.56 270 ILE A N 1
ATOM 2180 C CA . ILE A 1 270 ? 16.069 3.698 -15.539 1.00 81.56 270 ILE A CA 1
ATOM 2181 C C . ILE A 1 270 ? 15.461 2.489 -14.824 1.00 81.56 270 ILE A C 1
ATOM 2183 O O . ILE A 1 270 ? 14.247 2.449 -14.610 1.00 81.56 270 ILE A O 1
ATOM 2187 N N . GLY A 1 271 ? 16.305 1.537 -14.430 1.00 76.31 271 GLY A N 1
ATOM 2188 C CA . GLY A 1 271 ? 15.919 0.457 -13.519 1.00 76.31 271 GLY A CA 1
ATOM 2189 C C . GLY A 1 271 ? 15.005 -0.589 -14.161 1.00 76.31 271 GLY A C 1
ATOM 2190 O O . GLY A 1 271 ? 15.242 -1.038 -15.285 1.00 76.31 271 GLY A O 1
ATOM 2191 N N . TYR A 1 272 ? 13.964 -1.014 -13.450 1.00 74.44 272 TYR A N 1
ATOM 2192 C CA . TYR A 1 272 ? 13.084 -2.097 -13.893 1.00 74.44 272 TYR A CA 1
ATOM 2193 C C . TYR A 1 272 ? 12.228 -1.708 -15.104 1.00 74.44 272 TYR A C 1
ATOM 2195 O O . TYR A 1 272 ? 12.048 -2.500 -16.033 1.00 74.44 272 TYR A O 1
ATOM 2203 N N . GLU A 1 273 ? 11.776 -0.452 -15.169 1.00 78.00 273 GLU A N 1
ATOM 2204 C CA . GLU A 1 273 ? 11.056 0.055 -16.342 1.00 78.00 273 GLU A CA 1
ATOM 2205 C C . GLU A 1 273 ? 11.940 0.015 -17.598 1.00 78.00 273 GLU A C 1
ATOM 2207 O O . GLU A 1 273 ? 11.465 -0.353 -18.674 1.00 78.00 273 GLU A O 1
ATOM 2212 N N . ALA A 1 274 ? 13.238 0.307 -17.460 1.00 85.62 274 ALA A N 1
ATOM 2213 C CA . ALA A 1 274 ? 14.195 0.230 -18.562 1.00 85.62 274 ALA A CA 1
ATOM 2214 C C . ALA A 1 274 ? 14.327 -1.208 -19.090 1.00 85.62 274 ALA A C 1
ATOM 2216 O O . ALA A 1 274 ? 14.351 -1.409 -20.304 1.00 85.62 274 ALA A O 1
ATOM 2217 N N . ARG A 1 275 ? 14.327 -2.214 -18.200 1.00 84.94 275 ARG A N 1
ATOM 2218 C CA . ARG A 1 275 ? 14.391 -3.637 -18.586 1.00 84.94 275 ARG A CA 1
ATOM 2219 C C . ARG A 1 275 ? 13.169 -4.049 -19.403 1.00 84.94 275 ARG A C 1
ATOM 2221 O O . ARG A 1 275 ? 13.307 -4.667 -20.452 1.00 84.94 275 ARG A O 1
ATOM 2228 N N . ILE A 1 276 ? 11.978 -3.634 -18.977 1.00 82.94 276 ILE A N 1
ATOM 2229 C CA . ILE A 1 276 ? 10.735 -3.948 -19.694 1.00 82.94 276 ILE A CA 1
ATOM 2230 C C . ILE A 1 276 ? 10.687 -3.272 -21.064 1.00 82.94 276 ILE A C 1
ATOM 2232 O O . ILE A 1 276 ? 10.229 -3.875 -22.035 1.00 82.94 276 ILE A O 1
ATOM 2236 N N . ILE A 1 277 ? 11.145 -2.021 -21.160 1.00 87.19 277 ILE A N 1
ATOM 2237 C CA . ILE A 1 277 ? 11.229 -1.331 -22.450 1.00 87.19 277 ILE A CA 1
ATOM 2238 C C . ILE A 1 277 ? 12.223 -2.040 -23.365 1.00 87.19 277 ILE A C 1
ATOM 2240 O O . ILE A 1 277 ? 11.896 -2.257 -24.528 1.00 87.19 277 ILE A O 1
ATOM 2244 N N . LEU A 1 278 ? 13.387 -2.442 -22.846 1.00 90.75 278 LEU A N 1
ATOM 2245 C CA . LEU A 1 278 ? 14.378 -3.199 -23.605 1.00 90.75 278 LEU A CA 1
ATOM 2246 C C . LEU A 1 278 ? 13.784 -4.502 -24.165 1.00 90.75 278 LEU A C 1
ATOM 2248 O O . LEU A 1 278 ? 13.942 -4.767 -25.354 1.00 90.75 278 LEU A O 1
ATOM 2252 N N . ASP A 1 279 ? 13.027 -5.254 -23.360 1.00 87.94 279 ASP A N 1
ATOM 2253 C CA . ASP A 1 279 ? 12.325 -6.464 -23.809 1.00 87.94 279 ASP A CA 1
ATOM 2254 C C . ASP A 1 279 ? 11.308 -6.165 -24.925 1.00 87.94 279 ASP A C 1
ATOM 2256 O O . ASP A 1 279 ? 11.199 -6.910 -25.902 1.00 87.94 279 ASP A O 1
ATOM 2260 N N . LEU A 1 280 ? 10.569 -5.055 -24.812 1.00 87.56 280 LEU A N 1
ATOM 2261 C CA . LEU A 1 280 ? 9.577 -4.633 -25.809 1.00 87.56 280 LEU A CA 1
ATOM 2262 C C . LEU A 1 280 ? 10.205 -4.259 -27.156 1.00 87.56 280 LEU A C 1
ATOM 2264 O O . LEU A 1 280 ? 9.586 -4.487 -28.198 1.00 87.56 280 LEU A O 1
ATOM 2268 N N . ILE A 1 281 ? 11.413 -3.695 -27.142 1.00 92.62 281 ILE A N 1
ATOM 2269 C CA . ILE A 1 281 ? 12.131 -3.261 -28.349 1.00 92.62 281 ILE A CA 1
ATOM 2270 C C . ILE A 1 281 ? 13.194 -4.265 -28.806 1.00 92.62 281 ILE A C 1
ATOM 2272 O O . ILE A 1 281 ? 13.877 -4.004 -29.791 1.00 92.62 281 ILE A O 1
ATOM 2276 N N . ALA A 1 282 ? 13.328 -5.423 -28.150 1.00 91.06 282 ALA A N 1
ATOM 2277 C CA . ALA A 1 282 ? 14.395 -6.395 -28.410 1.00 91.06 282 ALA A CA 1
ATOM 2278 C C . ALA A 1 282 ? 14.416 -6.934 -29.854 1.00 91.06 282 ALA A C 1
ATOM 2280 O O . ALA A 1 282 ? 15.451 -7.381 -30.340 1.00 91.06 282 ALA A O 1
ATOM 2281 N N . SER A 1 283 ? 13.277 -6.883 -30.555 1.00 91.94 283 SER A N 1
ATOM 2282 C CA . SER A 1 283 ? 13.167 -7.255 -31.976 1.00 91.94 283 SER A CA 1
ATOM 2283 C C . SER A 1 283 ? 13.535 -6.129 -32.955 1.00 91.94 283 SER A C 1
ATOM 2285 O O . SER A 1 283 ? 13.506 -6.334 -34.169 1.00 91.94 283 SER A O 1
ATOM 2287 N N . GLY A 1 284 ? 13.858 -4.939 -32.445 1.00 93.88 284 GLY A N 1
ATOM 2288 C CA . GLY A 1 284 ? 14.308 -3.797 -33.229 1.00 93.88 284 GLY A CA 1
ATOM 2289 C C . GLY A 1 284 ? 15.698 -3.991 -33.828 1.00 93.88 284 GLY A C 1
ATOM 2290 O O . GLY A 1 284 ? 16.468 -4.873 -33.449 1.00 93.88 284 GLY A O 1
ATOM 2291 N N . LYS A 1 285 ? 16.031 -3.143 -34.801 1.00 96.56 285 LYS A N 1
ATOM 2292 C CA . LYS A 1 285 ? 17.321 -3.182 -35.489 1.00 96.56 285 LYS A CA 1
ATOM 2293 C C . LYS A 1 285 ? 18.361 -2.431 -34.663 1.00 96.56 285 LYS A C 1
ATOM 2295 O O . LYS A 1 285 ? 18.221 -1.230 -34.462 1.00 96.56 285 LYS A O 1
ATOM 2300 N N . ILE A 1 286 ? 19.438 -3.104 -34.264 1.00 96.62 286 ILE A N 1
ATOM 2301 C CA . ILE A 1 286 ? 20.607 -2.423 -33.694 1.00 96.62 286 ILE A CA 1
ATOM 2302 C C . ILE A 1 286 ? 21.289 -1.625 -34.813 1.00 96.62 286 ILE A C 1
ATOM 2304 O O . ILE A 1 286 ? 21.701 -2.194 -35.827 1.00 96.62 286 ILE A O 1
ATOM 2308 N N . VAL A 1 287 ? 21.363 -0.305 -34.653 1.00 96.38 287 VAL A N 1
ATOM 2309 C CA . VAL A 1 287 ? 21.956 0.622 -35.636 1.00 96.38 287 VAL A CA 1
ATOM 2310 C C . VAL A 1 287 ? 23.346 1.105 -35.231 1.00 96.38 287 VAL A C 1
ATOM 2312 O O . VAL A 1 287 ? 24.125 1.492 -36.098 1.00 96.38 287 VAL A O 1
ATOM 2315 N N . TYR A 1 288 ? 23.677 1.026 -33.944 1.00 96.88 288 TYR A N 1
ATOM 2316 C CA . TYR A 1 288 ? 25.017 1.255 -33.412 1.00 96.88 288 TYR A CA 1
ATOM 2317 C C . TYR A 1 288 ? 25.196 0.481 -32.109 1.00 96.88 288 TYR A C 1
ATOM 2319 O O . TYR A 1 288 ? 24.244 0.324 -31.344 1.00 96.88 288 TYR A O 1
ATOM 2327 N N . GLU A 1 289 ? 26.425 0.054 -31.845 1.00 96.38 289 GLU A N 1
ATOM 2328 C CA . GLU A 1 289 ? 26.843 -0.519 -30.574 1.00 96.38 289 GLU A CA 1
ATOM 2329 C C . GLU A 1 289 ? 28.294 -0.120 -30.286 1.00 96.38 289 GLU A C 1
ATOM 2331 O O . GLU A 1 289 ? 29.164 -0.263 -31.145 1.00 96.38 289 GLU A O 1
ATOM 2336 N N . GLY A 1 290 ? 28.542 0.368 -29.072 1.00 95.50 290 GLY A N 1
ATOM 2337 C CA . GLY A 1 290 ? 29.855 0.740 -28.562 1.00 95.50 290 GLY A CA 1
ATOM 2338 C C . GLY A 1 290 ? 30.041 0.237 -27.133 1.00 95.50 290 GLY A C 1
ATOM 2339 O O . GLY A 1 290 ? 29.088 0.153 -26.354 1.00 95.50 290 GLY A O 1
ATOM 2340 N N . ARG A 1 291 ? 31.278 -0.111 -26.781 1.00 95.00 291 ARG A N 1
ATOM 2341 C CA . ARG A 1 291 ? 31.660 -0.570 -25.443 1.00 95.00 291 ARG A CA 1
ATOM 2342 C C . ARG A 1 291 ? 33.017 0.011 -25.074 1.00 95.00 291 ARG A C 1
ATOM 2344 O O . ARG A 1 291 ? 33.914 0.035 -25.910 1.00 95.00 291 ARG A O 1
ATOM 2351 N N . ASN A 1 292 ? 33.133 0.461 -23.831 1.00 93.50 292 ASN A N 1
ATOM 2352 C CA . ASN A 1 292 ? 34.370 0.945 -23.249 1.00 93.50 292 ASN A CA 1
ATOM 2353 C C . ASN A 1 292 ? 34.651 0.153 -21.972 1.00 93.50 292 ASN A C 1
ATOM 2355 O O . ASN A 1 292 ? 33.780 0.037 -21.108 1.00 93.50 292 ASN A O 1
ATOM 2359 N N . ASP A 1 293 ? 35.860 -0.387 -21.874 1.00 92.44 293 ASP A N 1
ATOM 2360 C CA . ASP A 1 293 ? 36.344 -1.174 -20.744 1.00 92.44 293 ASP A CA 1
ATOM 2361 C C . ASP A 1 293 ? 37.516 -0.420 -20.095 1.00 92.44 293 ASP A C 1
ATOM 2363 O O . ASP A 1 293 ? 38.414 0.059 -20.791 1.00 92.44 293 ASP A O 1
ATOM 2367 N N . TRP A 1 294 ? 37.515 -0.305 -18.767 1.00 90.81 294 TRP A N 1
ATOM 2368 C CA . TRP A 1 294 ? 38.579 0.348 -18.002 1.00 90.81 294 TRP A CA 1
ATOM 2369 C C . TRP A 1 294 ? 39.519 -0.676 -17.356 1.00 90.81 294 TRP A C 1
ATOM 2371 O O . TRP A 1 294 ? 39.186 -1.849 -17.178 1.00 90.81 294 TRP A O 1
ATOM 2381 N N . GLU A 1 295 ? 40.715 -0.222 -16.974 1.00 91.06 295 GLU A N 1
ATOM 2382 C CA . GLU A 1 295 ? 41.755 -1.077 -16.379 1.00 91.06 295 GLU A CA 1
ATOM 2383 C C . GLU A 1 295 ? 41.341 -1.715 -15.043 1.00 91.06 295 GLU A C 1
ATOM 2385 O O . GLU A 1 295 ? 41.848 -2.776 -14.683 1.00 91.06 295 GLU A O 1
ATOM 2390 N N . ASP A 1 296 ? 40.410 -1.097 -14.313 1.00 87.19 296 ASP A N 1
ATOM 2391 C CA . ASP A 1 296 ? 39.872 -1.614 -13.049 1.00 87.19 296 ASP A CA 1
ATOM 2392 C C . ASP A 1 296 ? 38.816 -2.721 -13.237 1.00 87.19 296 ASP A C 1
ATOM 2394 O O . ASP A 1 296 ? 38.297 -3.258 -12.257 1.00 87.19 296 ASP A O 1
ATOM 2398 N N . GLY A 1 297 ? 38.515 -3.089 -14.488 1.00 86.25 297 GLY A N 1
ATOM 2399 C CA . GLY A 1 297 ? 37.518 -4.094 -14.847 1.00 86.25 297 GLY A CA 1
ATOM 2400 C C . GLY A 1 297 ? 36.087 -3.559 -14.924 1.00 86.25 297 GLY A C 1
ATOM 2401 O O . GLY A 1 297 ? 35.174 -4.328 -15.239 1.00 86.25 297 GLY A O 1
ATOM 2402 N N . SER A 1 298 ? 35.873 -2.265 -14.668 1.00 88.31 298 SER A N 1
ATOM 2403 C CA . SER A 1 298 ? 34.600 -1.619 -14.967 1.00 88.31 298 SER A CA 1
ATOM 2404 C C . SER A 1 298 ? 34.399 -1.511 -16.480 1.00 88.31 298 SER A C 1
ATOM 2406 O O . SER A 1 298 ? 35.346 -1.500 -17.271 1.00 88.31 298 SER A O 1
ATOM 2408 N N . TRP A 1 299 ? 33.139 -1.462 -16.902 1.00 90.25 299 TRP A N 1
ATOM 2409 C CA . TRP A 1 299 ? 32.764 -1.328 -18.303 1.00 90.25 299 TRP A CA 1
ATOM 2410 C C . TRP A 1 299 ? 31.432 -0.606 -18.446 1.00 90.25 299 TRP A C 1
ATOM 2412 O O . TRP A 1 299 ? 30.603 -0.583 -17.530 1.00 90.25 299 TRP A O 1
ATOM 2422 N N . MET A 1 300 ? 31.243 -0.017 -19.623 1.00 91.19 300 MET A N 1
ATOM 2423 C CA . MET A 1 300 ? 30.010 0.633 -20.033 1.00 91.19 300 MET A CA 1
ATOM 2424 C C . MET A 1 300 ? 29.737 0.307 -21.495 1.00 91.19 300 MET A C 1
ATOM 2426 O O . MET A 1 300 ? 30.645 0.302 -22.328 1.00 91.19 300 MET A O 1
ATOM 2430 N N . ARG A 1 301 ? 28.477 0.024 -21.802 1.00 93.88 301 ARG A N 1
ATOM 2431 C CA . ARG A 1 301 ? 28.002 -0.304 -23.141 1.00 93.88 301 ARG A CA 1
ATOM 2432 C C . ARG A 1 301 ? 26.879 0.649 -23.510 1.00 93.88 301 ARG A C 1
ATOM 2434 O O . ARG A 1 301 ? 25.969 0.863 -22.714 1.00 93.88 301 ARG A O 1
ATOM 2441 N N . ILE A 1 302 ? 26.942 1.180 -24.723 1.00 94.56 302 ILE A N 1
ATOM 2442 C CA . ILE A 1 302 ? 25.884 1.982 -25.329 1.00 94.56 302 ILE A CA 1
ATOM 2443 C C . ILE A 1 302 ? 25.472 1.342 -26.649 1.00 94.56 302 ILE A C 1
ATOM 2445 O O . ILE A 1 302 ? 26.316 0.964 -27.460 1.00 94.56 302 ILE A O 1
ATOM 2449 N N . TRP A 1 303 ? 24.176 1.206 -26.888 1.00 96.06 303 TRP A N 1
ATOM 2450 C CA . TRP A 1 303 ? 23.680 0.749 -28.179 1.00 96.06 303 TRP A CA 1
ATOM 2451 C C . TRP A 1 303 ? 22.373 1.429 -28.541 1.00 96.06 303 TRP A C 1
ATOM 2453 O O . TRP A 1 303 ? 21.613 1.865 -27.680 1.00 96.06 303 TRP A O 1
ATOM 2463 N N . TYR A 1 304 ? 22.128 1.533 -29.843 1.00 96.81 304 TYR A N 1
ATOM 2464 C CA . TYR A 1 304 ? 20.958 2.202 -30.386 1.00 96.81 304 TYR A CA 1
ATOM 2465 C C . TYR A 1 304 ? 20.099 1.185 -31.121 1.00 96.81 304 TYR A C 1
ATOM 2467 O O . TYR A 1 304 ? 20.586 0.476 -32.005 1.00 96.81 304 TYR A O 1
ATOM 2475 N N . ILE A 1 305 ? 18.822 1.126 -30.757 1.00 97.12 305 ILE A N 1
ATOM 2476 C CA . ILE A 1 305 ? 17.825 0.232 -31.341 1.00 97.12 305 ILE A CA 1
ATOM 2477 C C . ILE A 1 305 ? 16.801 1.081 -32.087 1.00 97.12 305 ILE A C 1
ATOM 2479 O O . ILE A 1 305 ? 16.183 1.968 -31.508 1.00 97.12 305 ILE A O 1
ATOM 2483 N N . GLU A 1 306 ? 16.588 0.791 -33.365 1.00 95.50 306 GLU A N 1
ATOM 2484 C CA . GLU A 1 306 ? 15.485 1.347 -34.141 1.00 95.50 306 GLU A CA 1
ATOM 2485 C C . GLU A 1 306 ? 14.298 0.376 -34.117 1.00 95.50 306 GLU A C 1
ATOM 2487 O O . GLU A 1 306 ? 14.401 -0.774 -34.560 1.00 95.50 306 GLU A O 1
ATOM 2492 N N . PHE A 1 307 ? 13.157 0.832 -33.602 1.00 95.00 307 PHE A N 1
ATOM 2493 C CA . PHE A 1 307 ? 11.929 0.044 -33.524 1.00 95.00 307 PHE A CA 1
ATOM 2494 C C . PHE A 1 307 ? 10.711 0.930 -33.804 1.00 95.00 307 PHE A C 1
ATOM 2496 O O . PHE A 1 307 ? 10.547 1.983 -33.195 1.00 95.00 307 PHE A O 1
ATOM 2503 N N . ASN A 1 308 ? 9.856 0.524 -34.750 1.00 92.31 308 ASN A N 1
ATOM 2504 C CA . ASN A 1 308 ? 8.667 1.280 -35.179 1.00 92.31 308 ASN A CA 1
ATOM 2505 C C . ASN A 1 308 ? 8.928 2.769 -35.513 1.00 92.31 308 ASN A C 1
ATOM 2507 O O . ASN A 1 308 ? 8.083 3.623 -35.251 1.00 92.31 308 ASN A O 1
ATOM 2511 N N . GLY A 1 309 ? 10.089 3.085 -36.099 1.00 90.25 309 GLY A N 1
ATOM 2512 C CA . GLY A 1 309 ? 10.466 4.454 -36.482 1.00 90.25 309 GLY A CA 1
ATOM 2513 C C . GLY A 1 309 ? 10.916 5.348 -35.321 1.00 90.25 309 GLY A C 1
ATOM 2514 O O . GLY A 1 309 ? 11.050 6.555 -35.505 1.00 90.25 309 GLY A O 1
ATOM 2515 N N . ILE A 1 310 ? 11.142 4.772 -34.137 1.00 92.12 310 ILE A N 1
ATOM 2516 C CA . ILE A 1 310 ? 11.723 5.442 -32.973 1.00 92.12 310 ILE A CA 1
ATOM 2517 C C . ILE A 1 310 ? 13.121 4.869 -32.737 1.00 92.12 310 ILE A C 1
ATOM 2519 O O . ILE A 1 310 ? 13.302 3.649 -32.732 1.00 92.12 310 ILE A O 1
ATOM 2523 N N . THR A 1 311 ? 14.093 5.750 -32.512 1.00 94.56 311 THR A N 1
ATOM 2524 C CA . THR A 1 311 ? 15.435 5.370 -32.064 1.00 94.56 311 THR A CA 1
ATOM 2525 C C . THR A 1 311 ? 15.490 5.423 -30.543 1.00 94.56 311 THR A C 1
ATOM 2527 O O . THR A 1 311 ? 15.167 6.449 -29.936 1.00 94.56 311 THR A O 1
ATOM 2530 N N . TYR A 1 312 ? 15.913 4.316 -29.947 1.00 95.19 312 TYR A N 1
ATOM 2531 C CA . TYR A 1 312 ? 16.134 4.141 -28.519 1.00 95.19 312 TYR A CA 1
ATOM 2532 C C . TYR A 1 312 ? 17.635 4.051 -28.271 1.00 95.19 312 TYR A C 1
ATOM 2534 O O . TYR A 1 312 ? 18.301 3.244 -28.914 1.00 95.19 312 TYR A O 1
ATOM 2542 N N . GLN A 1 313 ? 18.161 4.843 -27.345 1.00 94.75 313 GLN A N 1
ATOM 2543 C CA . GLN A 1 313 ? 19.506 4.677 -26.804 1.00 94.75 313 GLN A CA 1
ATOM 2544 C C . GLN A 1 313 ? 19.408 3.827 -25.540 1.00 94.75 313 GLN A C 1
ATOM 2546 O O . GLN A 1 313 ? 18.574 4.094 -24.678 1.00 94.75 313 GLN A O 1
ATOM 2551 N N . VAL A 1 314 ? 20.253 2.814 -25.424 1.00 94.94 314 VAL A N 1
ATOM 2552 C CA . VAL A 1 314 ? 20.328 1.953 -24.248 1.00 94.94 314 VAL A CA 1
ATOM 2553 C C . VAL A 1 314 ? 21.734 2.023 -23.680 1.00 94.94 314 VAL A C 1
ATOM 2555 O O . VAL A 1 314 ? 22.707 1.912 -24.426 1.00 94.94 314 VAL A O 1
ATOM 2558 N N . LEU A 1 315 ? 21.825 2.217 -22.368 1.00 92.94 315 LEU A N 1
ATOM 2559 C CA . LEU A 1 315 ? 23.072 2.269 -21.618 1.00 92.94 315 LEU A CA 1
ATOM 2560 C C . LEU A 1 315 ? 23.057 1.192 -20.536 1.00 92.94 315 LEU A C 1
ATOM 2562 O O . LEU A 1 315 ? 22.105 1.113 -19.761 1.00 92.94 315 LEU A O 1
ATOM 2566 N N . GLU A 1 316 ? 24.126 0.411 -20.461 1.00 92.19 316 GLU A N 1
ATOM 2567 C CA . GLU A 1 316 ? 24.343 -0.604 -19.431 1.00 92.19 316 GLU A CA 1
ATOM 2568 C C . GLU A 1 316 ? 25.754 -0.464 -18.857 1.00 92.19 316 GLU A C 1
ATOM 2570 O O . GLU A 1 316 ? 26.699 -0.162 -19.593 1.00 92.19 316 GLU A O 1
ATOM 2575 N N . ASN A 1 317 ? 25.913 -0.681 -17.552 1.00 89.06 317 ASN A N 1
ATOM 2576 C CA . ASN A 1 317 ? 27.217 -0.647 -16.891 1.00 89.06 317 ASN A CA 1
ATOM 2577 C C . ASN A 1 317 ? 27.554 -1.970 -16.182 1.00 89.06 317 ASN A C 1
ATOM 2579 O O . ASN A 1 317 ? 26.724 -2.867 -16.040 1.00 89.06 317 ASN A O 1
ATOM 2583 N N . PHE A 1 318 ? 28.785 -2.058 -15.678 1.00 84.25 318 PHE A N 1
ATOM 2584 C CA . PHE A 1 318 ? 29.292 -3.214 -14.931 1.00 84.25 318 PHE A CA 1
ATOM 2585 C C . PHE A 1 318 ? 28.507 -3.582 -13.663 1.00 84.25 318 PHE A C 1
ATOM 2587 O O . PHE A 1 318 ? 28.615 -4.719 -13.205 1.00 84.25 318 PHE A O 1
ATOM 2594 N N . ALA A 1 319 ? 27.736 -2.652 -13.093 1.00 81.88 319 ALA A N 1
ATOM 2595 C CA . ALA A 1 319 ? 26.876 -2.903 -11.939 1.00 81.88 319 ALA A CA 1
ATOM 2596 C C . ALA A 1 319 ? 25.507 -3.489 -12.339 1.00 81.88 319 ALA A C 1
ATOM 2598 O O . ALA A 1 319 ? 24.738 -3.905 -11.475 1.00 81.88 319 ALA A O 1
ATOM 2599 N N . GLY A 1 320 ? 25.212 -3.562 -13.642 1.00 81.12 320 GLY A N 1
ATOM 2600 C CA . GLY A 1 320 ? 23.926 -4.005 -14.168 1.00 81.12 320 GLY A CA 1
ATOM 2601 C C . GLY A 1 320 ? 22.852 -2.917 -14.152 1.00 81.12 320 GLY A C 1
ATOM 2602 O O . GLY A 1 320 ? 21.671 -3.244 -14.315 1.00 81.12 320 GLY A O 1
ATOM 2603 N N . ASP A 1 321 ? 23.238 -1.649 -13.960 1.00 83.88 321 ASP A N 1
ATOM 2604 C CA . ASP A 1 321 ? 22.329 -0.519 -14.123 1.00 83.88 321 ASP A CA 1
ATOM 2605 C C . ASP A 1 321 ? 21.969 -0.373 -15.598 1.00 83.88 321 ASP A C 1
ATOM 2607 O O . ASP A 1 321 ? 22.832 -0.465 -16.472 1.00 83.88 321 ASP A O 1
ATOM 2611 N N . LEU A 1 322 ? 20.691 -0.112 -15.863 1.00 88.81 322 LEU A N 1
ATOM 2612 C CA . LEU A 1 322 ? 20.155 0.010 -17.211 1.00 88.81 322 LEU A CA 1
ATOM 2613 C C . LEU A 1 322 ? 19.411 1.336 -17.363 1.00 88.81 322 LEU A C 1
ATOM 2615 O O . LEU A 1 322 ? 18.559 1.675 -16.536 1.00 88.81 322 LEU A O 1
ATOM 2619 N N . VAL A 1 323 ? 19.705 2.048 -18.449 1.00 90.25 323 VAL A N 1
ATOM 2620 C CA . VAL A 1 323 ? 19.013 3.269 -18.871 1.00 90.25 323 VAL A CA 1
ATOM 2621 C C . VAL A 1 323 ? 18.514 3.074 -20.296 1.00 90.25 323 VAL A C 1
ATOM 2623 O O . VAL A 1 323 ? 19.255 2.586 -21.146 1.00 90.25 323 VAL A O 1
ATOM 2626 N N . VAL A 1 324 ? 17.277 3.476 -20.573 1.00 92.12 324 VAL A N 1
ATOM 2627 C CA . VAL A 1 324 ? 16.747 3.588 -21.935 1.00 92.12 324 VAL A CA 1
ATOM 2628 C C . VAL A 1 324 ? 16.268 5.021 -22.160 1.00 92.12 324 VAL A C 1
ATOM 2630 O O . VAL A 1 324 ? 15.411 5.510 -21.424 1.00 92.12 324 VAL A O 1
ATOM 2633 N N . GLU A 1 325 ? 16.802 5.692 -23.179 1.00 90.69 325 GLU A N 1
ATOM 2634 C CA . GLU A 1 325 ? 16.415 7.044 -23.593 1.00 90.69 325 GLU A CA 1
ATOM 2635 C C . GLU A 1 325 ? 15.763 7.029 -24.987 1.00 90.69 325 GLU A C 1
ATOM 2637 O O . GLU A 1 325 ? 16.261 6.381 -25.908 1.00 90.69 325 GLU A O 1
ATOM 2642 N N . PHE A 1 326 ? 14.619 7.703 -25.151 1.00 89.31 326 PHE A N 1
ATOM 2643 C CA . PHE A 1 326 ? 13.874 7.770 -26.412 1.00 89.31 326 PHE A CA 1
ATOM 2644 C C . PHE A 1 326 ? 12.836 8.914 -26.461 1.00 89.31 326 PHE A C 1
ATOM 2646 O O . PHE A 1 326 ? 12.279 9.302 -25.434 1.00 89.31 326 PHE A O 1
ATOM 2653 N N . PRO A 1 327 ? 12.489 9.418 -27.664 1.00 88.12 327 PRO A N 1
ATOM 2654 C CA . PRO A 1 327 ? 13.233 9.235 -28.908 1.00 88.12 327 PRO A CA 1
ATOM 2655 C C . PRO A 1 327 ? 14.559 10.006 -28.850 1.00 88.12 327 PRO A C 1
ATOM 2657 O O . PRO A 1 327 ? 14.576 11.164 -28.428 1.00 88.12 327 PRO A O 1
ATOM 2660 N N . VAL A 1 328 ? 15.650 9.396 -29.317 1.00 90.06 328 VAL A N 1
ATOM 2661 C CA . VAL A 1 328 ? 16.915 10.115 -29.544 1.00 90.06 328 VAL A CA 1
ATOM 2662 C C . VAL A 1 328 ? 17.019 10.561 -31.000 1.00 90.06 328 VAL A C 1
ATOM 2664 O O . VAL A 1 328 ? 16.646 9.829 -31.917 1.00 90.06 328 VAL A O 1
ATOM 2667 N N . SER A 1 329 ? 17.486 11.792 -31.215 1.00 86.38 329 SER A N 1
ATOM 2668 C CA . SER A 1 329 ? 17.605 12.394 -32.551 1.00 86.38 329 SER A CA 1
ATOM 2669 C C . SER A 1 329 ? 18.944 12.115 -33.226 1.00 86.38 329 SER A C 1
ATOM 2671 O O . SER A 1 329 ? 19.037 12.224 -34.446 1.00 86.38 329 SER A O 1
ATOM 2673 N N . GLU A 1 330 ? 19.970 11.774 -32.449 1.00 88.81 330 GLU A N 1
ATOM 2674 C CA . GLU A 1 330 ? 21.338 11.590 -32.923 1.00 88.81 330 GLU A CA 1
ATOM 2675 C C . GLU A 1 330 ? 21.925 10.300 -32.348 1.00 88.81 330 GLU A C 1
ATOM 2677 O O . GLU A 1 330 ? 21.654 9.932 -31.203 1.00 88.81 330 GLU A O 1
ATOM 2682 N N . ILE A 1 331 ? 22.709 9.606 -33.175 1.00 90.69 331 ILE A N 1
ATOM 2683 C CA . ILE A 1 331 ? 23.531 8.473 -32.755 1.00 90.69 331 ILE A CA 1
ATOM 2684 C C . ILE A 1 331 ? 24.918 9.035 -32.489 1.00 90.69 331 ILE A C 1
ATOM 2686 O O . ILE A 1 331 ? 25.576 9.517 -33.409 1.00 90.69 331 ILE A O 1
ATOM 2690 N N . ILE A 1 332 ? 25.326 8.971 -31.232 1.00 90.19 332 ILE A N 1
ATOM 2691 C CA . ILE A 1 332 ? 26.628 9.422 -30.754 1.00 90.19 332 ILE A CA 1
ATOM 2692 C C . ILE A 1 332 ? 27.444 8.172 -30.430 1.00 90.19 332 ILE A C 1
ATOM 2694 O O . ILE A 1 332 ? 26.898 7.227 -29.842 1.00 90.19 332 ILE A O 1
ATOM 2698 N N . ASP A 1 333 ? 28.713 8.146 -30.834 1.00 90.44 333 ASP A N 1
ATOM 2699 C CA . ASP A 1 333 ? 29.602 7.049 -30.470 1.00 90.44 333 ASP A CA 1
ATOM 2700 C C . ASP A 1 333 ? 29.964 7.077 -28.976 1.00 90.44 333 ASP A C 1
ATOM 2702 O O . ASP A 1 333 ? 29.648 8.019 -28.246 1.00 90.44 333 ASP A O 1
ATOM 2706 N N . ILE A 1 334 ? 30.559 5.992 -28.478 1.00 89.12 334 ILE A N 1
ATOM 2707 C CA . ILE A 1 334 ? 30.837 5.872 -27.047 1.00 89.12 334 ILE A CA 1
ATOM 2708 C C . ILE A 1 334 ? 31.913 6.847 -26.546 1.00 89.12 334 ILE A C 1
ATOM 2710 O O . ILE A 1 334 ? 31.865 7.219 -25.375 1.00 89.12 334 ILE A O 1
ATOM 2714 N N . GLU A 1 335 ? 32.854 7.272 -27.392 1.00 87.94 335 GLU A N 1
ATOM 2715 C CA . GLU A 1 335 ? 33.915 8.206 -27.000 1.00 87.94 335 GLU A CA 1
ATOM 2716 C C . GLU A 1 335 ? 33.309 9.597 -26.787 1.00 87.94 335 GLU A C 1
ATOM 2718 O O . GLU A 1 335 ? 33.388 10.143 -25.683 1.00 87.94 335 GLU A O 1
ATOM 2723 N N . ASP A 1 336 ? 32.567 10.088 -27.781 1.00 86.06 336 ASP A N 1
ATOM 2724 C CA . ASP A 1 336 ? 31.822 11.346 -27.711 1.00 86.06 336 ASP A CA 1
ATOM 2725 C C . ASP A 1 336 ? 30.789 11.328 -26.567 1.00 86.06 336 ASP A C 1
ATOM 2727 O O . ASP A 1 336 ? 30.564 12.327 -25.872 1.00 86.06 336 ASP A O 1
ATOM 2731 N N . PHE A 1 337 ? 30.139 10.184 -26.330 1.00 85.88 337 PHE A N 1
ATOM 2732 C CA . PHE A 1 337 ? 29.207 10.030 -25.214 1.00 85.88 337 PHE A CA 1
ATOM 2733 C C . PHE A 1 337 ? 29.912 10.171 -23.862 1.00 85.88 337 PHE A C 1
ATOM 2735 O O . PHE A 1 337 ? 29.417 10.878 -22.984 1.00 85.88 337 PHE A O 1
ATOM 2742 N N . LEU A 1 338 ? 31.063 9.518 -23.682 1.00 84.19 338 LEU A N 1
ATOM 2743 C CA . LEU A 1 338 ? 31.836 9.565 -22.442 1.00 84.19 338 LEU A CA 1
ATOM 2744 C C . LEU A 1 338 ? 32.360 10.971 -22.136 1.00 84.19 338 LEU A C 1
ATOM 2746 O O . LEU A 1 338 ? 32.327 11.384 -20.975 1.00 84.19 338 LEU A O 1
ATOM 2750 N N . GLU A 1 339 ? 32.778 11.724 -23.154 1.00 81.94 339 GLU A N 1
ATOM 2751 C CA . GLU A 1 339 ? 33.159 13.132 -22.997 1.00 81.94 339 GLU A CA 1
ATOM 2752 C C . GLU A 1 339 ? 31.985 13.987 -22.493 1.00 81.94 339 GLU A C 1
ATOM 2754 O O . GLU A 1 339 ? 32.137 14.787 -21.566 1.00 81.94 339 GLU A O 1
ATOM 2759 N N . ASN A 1 340 ? 30.783 13.762 -23.031 1.00 78.69 340 ASN A N 1
ATOM 2760 C CA . ASN A 1 340 ? 29.567 14.449 -22.590 1.00 78.69 340 ASN A CA 1
ATOM 2761 C C . ASN A 1 340 ? 29.089 13.994 -21.199 1.00 78.69 340 ASN A C 1
ATOM 2763 O O . ASN A 1 340 ? 28.540 14.794 -20.435 1.00 78.69 340 ASN A O 1
ATOM 2767 N N . LEU A 1 341 ? 29.306 12.726 -20.842 1.00 73.75 341 LEU A N 1
ATOM 2768 C CA . LEU A 1 341 ? 28.910 12.146 -19.559 1.00 73.75 341 LEU A CA 1
ATOM 2769 C C . LEU A 1 341 ? 29.690 12.754 -18.388 1.00 73.75 341 LEU A C 1
ATOM 2771 O O . LEU A 1 341 ? 29.109 13.004 -17.334 1.00 73.75 341 LEU A O 1
ATOM 2775 N N . GLN A 1 342 ? 30.980 13.057 -18.573 1.00 59.41 342 GLN A N 1
ATOM 2776 C CA . GLN A 1 342 ? 31.805 13.723 -17.553 1.00 59.41 342 GLN A CA 1
ATOM 2777 C C . GLN A 1 342 ? 31.251 15.098 -17.136 1.00 59.41 342 GLN A C 1
ATOM 2779 O O . GLN A 1 342 ? 31.541 15.577 -16.039 1.00 59.41 342 GLN A O 1
ATOM 2784 N N . LEU A 1 343 ? 30.418 15.716 -17.979 1.00 52.53 343 LEU A N 1
ATOM 2785 C CA . LEU A 1 343 ? 29.737 16.981 -17.699 1.00 52.53 343 LEU A CA 1
ATOM 2786 C C . LEU A 1 343 ? 28.385 16.797 -16.984 1.00 52.53 343 LEU A C 1
ATOM 2788 O O . LEU A 1 343 ? 27.816 17.774 -16.495 1.00 52.53 343 LEU A O 1
ATOM 2792 N N . GLN A 1 344 ? 27.865 15.568 -16.901 1.00 54.12 344 GLN A N 1
ATOM 2793 C CA . GLN A 1 344 ? 26.579 15.236 -16.287 1.00 54.12 344 GLN A CA 1
ATOM 2794 C C . GLN A 1 344 ? 26.780 14.310 -15.083 1.00 54.12 344 GLN A C 1
ATOM 2796 O O . GLN A 1 344 ? 26.797 13.090 -15.201 1.00 54.12 344 GLN A O 1
ATOM 2801 N N . THR A 1 345 ? 26.857 14.882 -13.882 1.00 49.38 345 THR A N 1
ATOM 2802 C CA . THR A 1 345 ? 27.175 14.175 -12.625 1.00 49.38 345 THR A CA 1
ATOM 2803 C C . THR A 1 345 ? 26.171 13.094 -12.183 1.00 49.38 345 THR A C 1
ATOM 2805 O O . THR A 1 345 ? 26.349 12.529 -11.114 1.00 49.38 345 THR A O 1
ATOM 2808 N N . ASN A 1 346 ? 25.116 12.804 -12.955 1.00 58.38 346 ASN A N 1
ATOM 2809 C CA . ASN A 1 346 ? 23.911 12.126 -12.466 1.00 58.38 346 ASN A CA 1
ATOM 2810 C C . ASN A 1 346 ? 23.154 11.302 -13.535 1.00 58.38 346 ASN A C 1
ATOM 2812 O O . ASN A 1 346 ? 21.931 11.174 -13.473 1.00 58.38 346 ASN A O 1
ATOM 2816 N N . TYR A 1 347 ? 23.842 10.734 -14.530 1.00 62.50 347 TYR A N 1
ATOM 2817 C CA . TYR A 1 347 ? 23.185 10.102 -15.691 1.00 62.50 347 TYR A CA 1
ATOM 2818 C C . TYR A 1 347 ? 22.325 8.864 -15.363 1.00 62.50 347 TYR A C 1
ATOM 2820 O O . TYR A 1 347 ? 21.291 8.647 -15.991 1.00 62.50 347 TYR A O 1
ATOM 2828 N N . PHE A 1 348 ? 22.706 8.104 -14.334 1.00 58.66 348 PHE A N 1
ATOM 2829 C CA . PHE A 1 348 ? 21.940 6.967 -13.802 1.00 58.66 348 PHE A CA 1
ATOM 2830 C C . PHE A 1 348 ? 20.929 7.367 -12.709 1.00 58.66 348 PHE A C 1
ATOM 2832 O O . PHE A 1 348 ? 20.348 6.510 -12.051 1.00 58.66 348 PHE A O 1
ATOM 2839 N N . SER A 1 349 ? 20.694 8.666 -12.500 1.00 55.31 349 SER A N 1
ATOM 2840 C CA . SER A 1 349 ? 19.648 9.163 -11.601 1.00 55.31 349 SER A CA 1
ATOM 2841 C C . SER A 1 349 ? 18.444 9.661 -12.403 1.00 55.31 349 SER A C 1
ATOM 2843 O O . SER A 1 349 ? 18.601 10.205 -13.501 1.00 55.31 349 SER A O 1
ATOM 2845 N N . ARG A 1 350 ? 17.225 9.502 -11.865 1.00 47.12 350 ARG A N 1
ATOM 2846 C CA . ARG A 1 350 ? 16.023 10.091 -12.475 1.00 47.12 350 ARG A CA 1
ATOM 2847 C C . ARG A 1 350 ? 16.137 11.609 -12.422 1.00 47.12 350 ARG A C 1
ATOM 2849 O O . ARG A 1 350 ? 15.926 12.210 -11.374 1.00 47.12 350 ARG A O 1
ATOM 2856 N N . THR A 1 351 ? 16.457 12.230 -13.547 1.00 41.84 351 THR A N 1
ATOM 2857 C CA . THR A 1 351 ? 16.246 13.667 -13.731 1.00 41.84 351 THR A CA 1
ATOM 2858 C C . THR A 1 351 ? 14.850 13.852 -14.322 1.00 41.84 351 THR A C 1
ATOM 2860 O O . THR A 1 351 ? 14.519 13.197 -15.309 1.00 41.84 351 THR A O 1
ATOM 2863 N N . VAL A 1 352 ? 14.026 14.657 -13.642 1.00 38.78 352 VAL A N 1
ATOM 2864 C CA . VAL A 1 352 ? 12.637 14.990 -14.017 1.00 38.78 352 VAL A CA 1
ATOM 2865 C C . VAL A 1 352 ? 12.588 15.723 -15.350 1.00 38.78 352 VAL A C 1
ATOM 2867 O O . VAL A 1 352 ? 13.425 16.638 -15.529 1.00 38.78 352 VAL A O 1
#

Secondary structure (DSSP, 8-state):
---HHHHHHHTT--GGG--TT-TTSHHHHHHHHHHHHHHHHHHHHHHHHHHHT-SSHHHHHHHHHHHTT-HHHHHHHHTTTHHHHHHHHHHHHHHHHHHT---SEEEEET-TTTHHHHHHHHTT-TT--EEEEEES-TTPPPSSTTEEEEE--TTT---SS-EEEEEEES---SS-HHHHHHHHHHTEEEEEEEEEE----SHHHHHHHHHHHHHTTEEE-TTS-EEEEETTEEEEEEEEEE---PPPHHHHHHHHIIIII--SS-SEEEHHHHHHHHHHHTTSEEEEEEEEE-TTS-EEEEEEEEETTEEEEEEEETT--EEEE-S-S----HHHHHHHHTT-TTTTS---

Foldseek 3Di:
DDDLVVLLVVVQQDLQLAPQACPPCVSVVVLLVVLCVVLPPPLSVVVVVLVVPDDAPVSVVVVLVSCPLPLNSVSSVVSHHVLLLVVLLVLVLVLCVVVVDQWQEEEEQQCQQVSSVVVSCVVPNVNHNYAEYEHQRPNHHHPDPRYHYDNDDLLPDDDPAATQEYEYRQNDDHPQVLSNLLSNVNRHDQFHKYKYWHQDPDDVNVVSNQCSLLVVQKHWDLVSWAWDDGRPGIITIIMMHHHNPDDQLVSVLSSCCGRPVVDPDDQKDKDPNLVSVCVVQVPFDWPDKAKDADPVRKIKIWTWGQDPNAIWIWIAIPVGIIMIGIRDPDDDYPVRVVVVVVVPPARSHDDD

Sequence (352 aa):
MKNLKKHLQEFGFKTELSGLNDPTGKKAEKFYKTLKQYLGPFRFEEYLDLQDSSGSPEDESKLMKFIGKDETLFRLLLSFQIEMSEEIFKEILSIVKALGLQPKSVLELGGANGWALDYLADEGFDNTEELIVLDSFPNWTPVSEDIKIISSDYFTFNPDQKFDLIFSILGFSSEDYSAFVEKSISMLADEGFLILGLRISNEKSFDDILDTIYGLGCHLRYDQSKRIQIGQEQIPVLTIQHGKKELSPNEKLRCIRKGFYNLDNPKRIIGYEARIILDLIASGKIVYEGRNDWEDGSWMRIWYIEFNGITYQVLENFAGDLVVEFPVSEIIDIEDFLENLQLQTNYFSRTV